Protein AF-A0A1F3SS53-F1 (afdb_monomer)

Solvent-accessible surface area (backbone atoms only — not comparable to full-atom values): 11684 Å² total; per-residue (Å²): 134,92,78,47,71,47,56,69,70,67,65,66,69,52,97,52,68,62,64,67,73,44,62,88,36,46,77,77,45,41,33,53,50,72,50,74,52,60,85,59,89,54,28,46,58,55,50,49,51,48,64,35,53,46,69,59,84,90,49,49,71,62,54,51,49,49,53,47,50,50,50,52,54,26,51,76,69,66,52,67,63,83,90,62,76,56,45,48,71,98,55,88,41,72,50,78,53,73,68,53,51,73,68,52,57,70,66,41,45,42,88,74,57,70,84,33,31,71,91,35,45,77,39,41,81,54,40,28,52,76,42,38,35,34,29,37,35,64,54,82,53,40,38,35,37,45,36,40,37,44,46,91,64,46,47,33,32,38,39,34,31,39,35,63,72,46,73,67,27,54,51,50,54,56,70,46,38,67,52,42,67,71,46,50,50,50,50,53,43,51,46,49,34,61,49,48,60,51,56,75,70,48,79,86,125

Foldseek 3Di:
DQDDFDDVVVVVVDPDPCCVLCVLWDFPTKGWFLFWFDQDLCRQLVVLQCLLAPDLPPCCVVVVVVVVVVVVVCVVVVQDDPFPQAAQAPDRHSASLVSDDPVQVVQFPLVSHDQGDDPNNQWDWNTDHSFKTKTWHDGSAWTKIWMWGHDPSTTIMIIIITRGNDPSNVVVCVVCVVVCVPPVVVVSSVSSNVVSVVVVVDPDD

Nearest PDB structures (foldseek):
  6zgp-assembly1_B  TM=3.900E-01  e=1.670E-01  Acinetobacter baumannii
  6zgp-assembly1_C  TM=3.893E-01  e=1.246E-01  Acinetobacter baumannii
  6zgp-assembly4_K  TM=3.596E-01  e=2.374E-01  Acinetobacter baumannii
  6zgp-assembly3_I  TM=4.373E-01  e=6.430E-01  Acinetobacter baumannii
  6zgp-assembly4_J  TM=3.956E-01  e=5.086E-01  Acinetobacter baumannii

Secondary structure (DSSP, 8-state):
----BPPHHHHHTS--THHHHTTTSEEEEEEE-S----SSTTHHHHHHHHHHH---TTSHHHHHHHHHHHHHHHHHTT-------PPSTTSS-SSGGGGS-HHHHHH--GGGSPPP-GGGTT-EEEEEETTEEEEEEE-SSEEEEEEEEEETTTEEEEEEEEEE-SHHHHHHHHHHHHHIIIIIHHHHHHHHHHHHHHHHHS---

Mean predicted aligned error: 7.15 Å

Radius of gyration: 16.83 Å; Cα contacts (8 Å, |Δi|>4): 286; chains: 1; bounding box: 43×32×46 Å

Structure (mmCI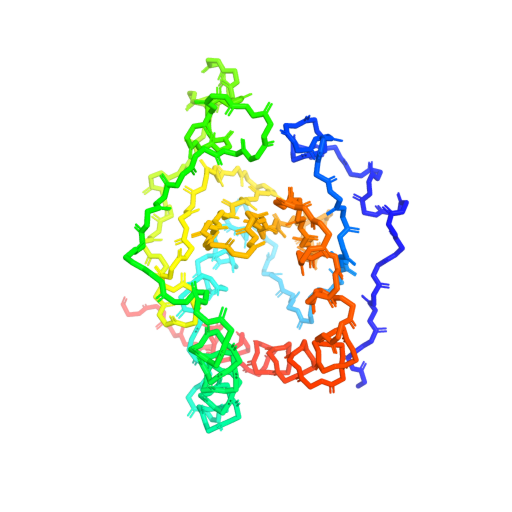F, N/CA/C/O backbone):
data_AF-A0A1F3SS53-F1
#
_entry.id   AF-A0A1F3SS53-F1
#
loop_
_atom_site.group_PDB
_atom_site.id
_atom_site.type_symbol
_atom_site.label_atom_id
_atom_site.label_alt_id
_atom_site.label_comp_id
_atom_site.label_asym_id
_atom_site.label_entity_id
_atom_site.label_seq_id
_atom_site.pdbx_PDB_ins_code
_atom_site.Cartn_x
_atom_site.Cartn_y
_atom_site.Cartn_z
_atom_site.occupancy
_atom_site.B_iso_or_equiv
_atom_site.auth_seq_id
_atom_site.auth_comp_id
_atom_site.auth_asym_id
_atom_site.auth_atom_id
_atom_site.pdbx_PDB_model_num
ATOM 1 N N . MET A 1 1 ? 4.363 -14.535 16.804 1.00 36.09 1 MET A N 1
ATOM 2 C CA . MET A 1 1 ? 4.459 -15.141 15.455 1.00 36.09 1 MET A CA 1
ATOM 3 C C . MET A 1 1 ? 3.634 -14.283 14.496 1.00 36.09 1 MET A C 1
ATOM 5 O O . MET A 1 1 ? 2.426 -14.443 14.441 1.00 36.09 1 MET A O 1
ATOM 9 N N . ILE A 1 2 ? 4.239 -13.295 13.828 1.00 46.62 2 ILE A N 1
ATOM 10 C CA . ILE A 1 2 ? 3.502 -12.352 12.964 1.00 46.62 2 ILE A CA 1
ATOM 11 C C . ILE A 1 2 ? 3.460 -12.950 11.558 1.00 46.62 2 ILE A C 1
ATOM 13 O O . ILE A 1 2 ? 4.428 -12.849 10.811 1.00 46.62 2 ILE A O 1
ATOM 17 N N . LYS A 1 3 ? 2.399 -13.699 11.245 1.00 52.66 3 LYS A N 1
ATOM 18 C CA . LYS A 1 3 ? 2.297 -14.467 9.994 1.00 52.66 3 LYS A CA 1
ATOM 19 C C . LYS A 1 3 ? 0.850 -14.612 9.537 1.00 52.66 3 LYS A C 1
ATOM 21 O O . LYS A 1 3 ? 0.293 -15.704 9.602 1.00 52.66 3 LYS A O 1
ATOM 26 N N . LYS A 1 4 ? 0.232 -13.556 9.015 1.00 65.19 4 LYS A N 1
ATOM 27 C CA . LYS A 1 4 ? -0.893 -13.800 8.109 1.00 65.19 4 LYS A CA 1
ATOM 28 C C . LYS A 1 4 ? -0.778 -12.934 6.871 1.00 65.19 4 LYS A C 1
ATOM 30 O O . LYS A 1 4 ? -1.323 -11.836 6.797 1.00 65.19 4 LYS A O 1
ATOM 35 N N . MET A 1 5 ? -0.021 -13.468 5.914 1.00 77.06 5 MET A N 1
ATOM 36 C CA . MET A 1 5 ? -0.218 -13.129 4.512 1.00 77.06 5 MET A CA 1
ATOM 37 C C . MET A 1 5 ? -1.693 -13.398 4.215 1.00 77.06 5 MET A C 1
ATOM 39 O O . MET A 1 5 ? -2.209 -14.470 4.549 1.00 77.06 5 MET A O 1
ATOM 43 N N . LEU A 1 6 ? -2.388 -12.382 3.723 1.00 80.06 6 LEU A N 1
ATOM 44 C CA . LEU A 1 6 ? -3.780 -12.531 3.342 1.00 80.06 6 LEU A CA 1
ATOM 45 C C . LEU A 1 6 ? -3.809 -13.300 2.020 1.00 80.06 6 LEU A C 1
ATOM 47 O O . LEU A 1 6 ? -2.885 -13.194 1.214 1.00 80.06 6 LEU A O 1
ATOM 51 N N . LEU A 1 7 ? -4.839 -14.109 1.809 1.00 84.25 7 LEU A N 1
ATOM 52 C CA . LEU A 1 7 ? -5.043 -14.685 0.492 1.00 84.25 7 LEU A CA 1
ATOM 53 C C . LEU A 1 7 ? -5.476 -13.556 -0.460 1.00 84.25 7 LEU A C 1
ATOM 55 O O . LEU A 1 7 ? -6.354 -12.771 -0.082 1.00 84.25 7 LEU A O 1
ATOM 59 N N . PRO A 1 8 ? -4.887 -13.427 -1.663 1.00 86.00 8 PRO A N 1
ATOM 60 C CA . PRO A 1 8 ? -5.247 -12.368 -2.604 1.00 86.00 8 PRO A CA 1
ATOM 61 C C . PRO A 1 8 ? -6.750 -12.292 -2.897 1.00 86.00 8 PRO A C 1
ATOM 63 O O . PRO A 1 8 ? -7.290 -11.203 -3.066 1.00 86.00 8 PRO A O 1
ATOM 66 N N . GLU A 1 9 ? -7.438 -13.430 -2.938 1.00 88.00 9 GLU A N 1
ATOM 67 C CA . GLU A 1 9 ? -8.888 -13.518 -3.100 1.00 88.00 9 GLU A CA 1
ATOM 68 C C . GLU A 1 9 ? -9.658 -12.895 -1.934 1.00 88.00 9 GLU A C 1
ATOM 70 O O . GLU A 1 9 ? -10.653 -12.221 -2.168 1.00 88.00 9 GLU A O 1
ATOM 75 N N . ASP A 1 10 ? -9.199 -13.055 -0.693 1.00 89.00 10 ASP A N 1
ATOM 76 C CA . ASP A 1 10 ? -9.844 -12.440 0.468 1.00 89.00 10 ASP A CA 1
ATOM 77 C C . ASP A 1 10 ? -9.609 -10.934 0.497 1.00 89.00 10 ASP A C 1
ATOM 79 O O . ASP A 1 10 ? -10.505 -10.179 0.854 1.00 89.00 10 ASP A O 1
ATOM 83 N N . TYR A 1 11 ? -8.420 -10.495 0.085 1.00 90.62 11 TYR A N 1
ATOM 84 C CA . TYR A 1 11 ? -8.102 -9.078 -0.046 1.00 90.62 11 TYR A CA 1
ATOM 85 C C . TYR A 1 11 ? -8.949 -8.394 -1.135 1.00 90.62 11 TYR A C 1
ATOM 87 O O . TYR A 1 11 ? -9.386 -7.269 -0.940 1.00 90.62 11 TYR A O 1
ATOM 95 N N . ARG A 1 12 ? -9.229 -9.080 -2.253 1.00 91.12 12 ARG A N 1
ATOM 96 C CA . ARG A 1 12 ? -10.026 -8.549 -3.378 1.00 91.12 12 ARG A CA 1
ATOM 97 C C . ARG A 1 12 ? -11.547 -8.599 -3.183 1.00 91.12 12 ARG A C 1
ATOM 99 O O . ARG A 1 12 ? -12.262 -8.031 -4.002 1.00 91.12 12 ARG A O 1
ATOM 106 N N . LYS A 1 13 ? -12.054 -9.296 -2.159 1.00 90.62 13 LYS A N 1
ATOM 107 C CA . LYS A 1 13 ? -13.496 -9.318 -1.826 1.00 90.62 13 LYS A CA 1
ATOM 108 C C . LYS A 1 13 ? -13.975 -8.005 -1.210 1.00 90.62 13 LYS A C 1
ATOM 110 O O . LYS A 1 13 ? -15.173 -7.737 -1.198 1.00 90.62 13 LYS A O 1
ATOM 115 N N . GLU A 1 14 ? -13.054 -7.217 -0.671 1.00 91.50 14 GLU A N 1
ATOM 116 C CA . GLU A 1 14 ? -13.358 -5.931 -0.064 1.00 91.50 14 GLU A CA 1
ATOM 117 C C . GLU A 1 14 ? -13.763 -4.918 -1.141 1.00 91.50 14 GLU A C 1
ATOM 119 O O . GLU A 1 14 ? -13.196 -4.876 -2.233 1.00 91.50 14 GLU A O 1
ATOM 124 N N . ASN A 1 15 ? -14.755 -4.076 -0.848 1.00 92.69 15 ASN A N 1
ATOM 125 C CA . ASN A 1 15 ? -15.256 -3.089 -1.807 1.00 92.69 15 ASN A CA 1
ATOM 126 C C . ASN A 1 15 ? -14.393 -1.814 -1.803 1.00 92.69 15 ASN A C 1
ATOM 128 O O . ASN A 1 15 ? -14.862 -0.724 -1.466 1.00 92.69 15 ASN A O 1
ATOM 132 N N . TRP A 1 16 ? -13.109 -1.974 -2.118 1.00 96.06 16 TRP A N 1
ATOM 133 C CA . TRP A 1 16 ? -12.135 -0.888 -2.181 1.00 96.06 16 TRP A CA 1
ATOM 134 C C . TRP A 1 16 ? -11.929 -0.374 -3.604 1.00 96.06 16 TRP A C 1
ATOM 136 O O . TRP A 1 16 ? -11.851 -1.132 -4.575 1.00 96.06 16 TRP A O 1
ATOM 146 N N . LYS A 1 17 ? -11.756 0.942 -3.727 1.00 96.44 17 LYS A N 1
ATOM 147 C CA . LYS A 1 17 ? -11.538 1.646 -4.996 1.00 96.44 17 LYS A CA 1
ATOM 148 C C . LYS A 1 17 ? -10.236 1.235 -5.668 1.00 96.44 17 LYS A C 1
ATOM 150 O O . LYS A 1 17 ? -10.179 1.230 -6.900 1.00 96.44 17 LYS A O 1
ATOM 155 N N . ILE A 1 18 ? -9.218 0.849 -4.890 1.00 97.56 18 ILE A N 1
ATOM 156 C CA . ILE A 1 18 ? -7.916 0.433 -5.425 1.00 97.56 18 ILE A CA 1
ATOM 157 C C . ILE A 1 18 ? -8.044 -0.687 -6.459 1.00 97.56 18 ILE A C 1
ATOM 159 O O . ILE A 1 18 ? -7.352 -0.662 -7.472 1.00 97.56 18 ILE A O 1
ATOM 163 N N . HIS A 1 19 ? -8.972 -1.629 -6.258 1.00 96.06 19 HIS A N 1
ATOM 164 C CA . HIS A 1 19 ? -9.150 -2.767 -7.160 1.00 96.06 19 HIS A CA 1
ATOM 165 C C . HIS A 1 19 ? -9.602 -2.333 -8.555 1.00 96.06 19 HIS A C 1
ATOM 167 O O . HIS A 1 19 ? -9.224 -2.951 -9.547 1.00 96.06 19 HIS A O 1
ATOM 173 N N . ARG A 1 20 ? -10.372 -1.241 -8.638 1.00 96.00 20 ARG A N 1
ATOM 174 C CA . ARG A 1 20 ? -10.792 -0.645 -9.906 1.00 96.00 20 ARG A CA 1
ATOM 175 C C . ARG A 1 20 ? -9.663 0.174 -10.520 1.00 96.00 20 ARG A C 1
ATOM 177 O O . ARG A 1 20 ? -9.303 -0.047 -11.677 1.00 96.00 20 ARG A O 1
ATOM 184 N N . ILE A 1 21 ? -9.110 1.122 -9.762 1.00 97.00 21 ILE A N 1
ATOM 185 C CA . ILE A 1 21 ? -8.180 2.108 -10.327 1.00 97.00 21 ILE A CA 1
ATOM 186 C C . ILE A 1 21 ? -6.779 1.550 -10.579 1.00 97.00 21 ILE A C 1
ATOM 188 O O . ILE A 1 21 ? -6.064 2.127 -11.383 1.00 97.00 21 ILE A O 1
ATOM 192 N N . ALA A 1 22 ? -6.386 0.445 -9.942 1.00 97.38 22 ALA A N 1
ATOM 193 C CA . ALA A 1 22 ? -5.113 -0.244 -10.169 1.00 97.38 22 ALA A CA 1
ATOM 194 C C . ALA A 1 22 ? -5.310 -1.645 -10.777 1.00 97.38 22 ALA A C 1
ATOM 196 O O . ALA A 1 22 ? -4.505 -2.544 -10.551 1.00 97.38 22 ALA A O 1
ATOM 197 N N . SER A 1 23 ? -6.385 -1.844 -11.544 1.00 95.94 23 SER A N 1
ATOM 198 C CA . SER A 1 23 ? -6.723 -3.130 -12.182 1.00 95.94 23 SER A CA 1
ATOM 199 C C . SER A 1 23 ? -5.645 -3.665 -13.135 1.00 95.94 23 SER A C 1
ATOM 201 O O . SER A 1 23 ? -5.557 -4.867 -13.369 1.00 95.94 23 SER A O 1
ATOM 203 N N . ASP A 1 24 ? -4.798 -2.785 -13.659 1.00 95.31 24 ASP A N 1
ATOM 204 C CA . ASP A 1 24 ? -3.668 -3.085 -14.535 1.00 95.31 24 ASP A CA 1
ATOM 205 C C . ASP A 1 24 ? -2.328 -3.226 -13.783 1.00 95.31 24 ASP A C 1
ATOM 207 O O . ASP A 1 24 ? -1.278 -3.355 -14.427 1.00 95.31 24 ASP A O 1
ATOM 211 N N . PHE A 1 25 ? -2.346 -3.173 -12.447 1.00 95.75 25 PHE A N 1
ATOM 212 C CA . PHE A 1 25 ? -1.205 -3.450 -11.580 1.00 95.75 25 PHE A CA 1
ATOM 213 C C . PHE A 1 25 ? -1.257 -4.890 -11.063 1.00 95.75 25 PHE A C 1
ATOM 215 O O . PHE A 1 25 ? -2.318 -5.444 -10.775 1.00 95.75 25 PHE A O 1
ATOM 222 N N . GLU A 1 26 ? -0.085 -5.482 -10.854 1.00 94.75 26 GLU A N 1
ATOM 223 C CA . GLU A 1 26 ? 0.035 -6.778 -10.197 1.00 94.75 26 GLU A CA 1
ATOM 224 C C . GLU A 1 26 ? 0.013 -6.594 -8.676 1.00 94.75 26 GLU A C 1
ATOM 226 O O . GLU A 1 26 ? 0.805 -5.827 -8.127 1.00 94.75 26 GLU A O 1
ATOM 231 N N . LEU A 1 27 ? -0.877 -7.306 -7.978 1.00 94.69 27 LEU A N 1
ATOM 232 C CA . LEU A 1 27 ? -0.843 -7.399 -6.517 1.00 94.69 27 LEU A CA 1
ATOM 233 C C . LEU A 1 27 ? 0.275 -8.367 -6.118 1.00 94.69 27 LEU A C 1
ATOM 235 O O . LEU A 1 27 ? 0.093 -9.582 -6.179 1.00 94.69 27 LEU A O 1
ATOM 239 N N . HIS A 1 28 ? 1.420 -7.825 -5.711 1.00 90.81 28 HIS A N 1
ATOM 240 C CA . HIS A 1 28 ? 2.589 -8.619 -5.339 1.00 90.81 28 HIS A CA 1
ATOM 241 C C . HIS A 1 28 ? 2.480 -9.203 -3.935 1.00 90.81 28 HIS A C 1
ATOM 243 O O . HIS A 1 28 ? 2.911 -10.331 -3.708 1.00 90.81 28 HIS A O 1
ATOM 249 N N . ASP A 1 29 ? 1.937 -8.428 -2.998 1.00 91.19 29 ASP A N 1
ATOM 250 C CA . ASP A 1 29 ? 1.892 -8.792 -1.588 1.00 91.19 29 ASP A CA 1
ATOM 251 C C . ASP A 1 29 ? 0.612 -8.286 -0.938 1.00 91.19 29 ASP A C 1
ATOM 253 O O . ASP A 1 29 ? 0.188 -7.158 -1.185 1.00 91.19 29 ASP A O 1
ATOM 257 N N . CYS A 1 30 ? 0.025 -9.094 -0.056 1.00 93.50 30 CYS A N 1
ATOM 258 C CA . CYS A 1 30 ? -1.035 -8.633 0.828 1.00 93.50 30 CYS A CA 1
ATOM 259 C C . CYS A 1 30 ? -0.915 -9.246 2.227 1.00 93.50 30 CYS A C 1
ATOM 261 O O . CYS A 1 30 ? -0.629 -10.432 2.401 1.00 93.50 30 CYS A O 1
ATOM 263 N N . TRP A 1 31 ? -1.108 -8.413 3.247 1.00 93.00 31 TRP A N 1
ATOM 264 C CA . TRP A 1 31 ? -0.845 -8.754 4.643 1.00 93.00 31 TRP A CA 1
ATOM 265 C C . TRP A 1 31 ? -1.944 -8.223 5.546 1.00 93.00 31 TRP A C 1
ATOM 267 O O . TRP A 1 31 ? -2.503 -7.160 5.295 1.00 93.00 31 TRP A O 1
ATOM 277 N N . ILE A 1 32 ? -2.212 -8.936 6.635 1.00 92.69 32 ILE A N 1
ATOM 278 C CA . ILE A 1 32 ? -2.895 -8.356 7.791 1.00 92.69 32 ILE A CA 1
ATOM 279 C C . ILE A 1 32 ? -1.816 -7.755 8.686 1.00 92.69 32 ILE A C 1
ATOM 281 O O . ILE A 1 32 ? -0.896 -8.463 9.106 1.00 92.69 32 ILE A O 1
ATOM 285 N N . LEU A 1 33 ? -1.920 -6.460 8.971 1.00 91.31 33 LEU A N 1
ATOM 286 C CA . LEU A 1 33 ? -0.975 -5.782 9.847 1.00 91.31 33 LEU A CA 1
ATOM 287 C C . LEU A 1 33 ? -1.275 -6.133 11.313 1.00 91.31 33 LEU A C 1
ATOM 289 O O . LEU A 1 33 ? -2.444 -6.211 11.697 1.00 91.31 33 LEU A O 1
ATOM 293 N N . PRO A 1 34 ? -0.251 -6.331 12.162 1.00 89.00 34 PRO A N 1
ATOM 294 C CA . PRO A 1 34 ? -0.415 -6.649 13.584 1.00 89.00 34 PRO A CA 1
ATOM 295 C C . PRO A 1 34 ? -0.766 -5.404 14.420 1.00 89.00 34 PRO A C 1
ATOM 297 O O . PRO A 1 34 ? -0.287 -5.241 15.538 1.00 89.00 34 PRO A O 1
ATOM 300 N N . ILE A 1 35 ? -1.581 -4.512 13.864 1.00 88.44 35 ILE A N 1
ATOM 301 C CA . ILE A 1 35 ? -2.053 -3.287 14.500 1.00 88.44 35 ILE A CA 1
ATOM 302 C C . ILE A 1 35 ? -3.553 -3.444 14.708 1.00 88.44 35 ILE A C 1
ATOM 304 O O . ILE A 1 35 ? -4.269 -3.869 13.801 1.00 88.44 35 ILE A O 1
ATOM 308 N N . LYS A 1 36 ? -4.025 -3.090 15.901 1.00 88.38 36 LYS A N 1
ATOM 309 C CA . LYS A 1 36 ? -5.452 -3.024 16.218 1.00 88.38 36 LYS A CA 1
ATOM 310 C C . LYS A 1 36 ? -5.824 -1.557 16.414 1.00 88.38 36 LYS A C 1
ATOM 312 O O . LYS A 1 36 ? -5.547 -1.023 17.492 1.00 88.38 36 LYS A O 1
ATOM 317 N N . PRO A 1 37 ? -6.388 -0.894 15.390 1.00 87.94 37 PRO A N 1
ATOM 318 C CA . PRO A 1 37 ? -6.918 0.451 15.550 1.00 87.94 37 PRO A CA 1
ATOM 319 C C . PRO A 1 37 ? -7.975 0.486 16.658 1.00 87.94 37 PRO A C 1
ATOM 321 O O . PRO A 1 37 ? -8.665 -0.512 16.894 1.00 87.94 37 PRO A O 1
ATOM 324 N N . ARG A 1 38 ? -8.133 1.637 17.320 1.00 86.81 38 ARG A N 1
ATOM 325 C CA . ARG A 1 38 ? -9.319 1.887 18.156 1.00 86.81 38 ARG A CA 1
ATOM 326 C C . ARG A 1 38 ? -10.568 1.783 17.285 1.00 86.81 38 ARG A C 1
ATOM 328 O O . ARG A 1 38 ? -10.467 1.958 16.079 1.00 86.81 38 ARG A O 1
ATOM 335 N N . VAL A 1 39 ? -11.738 1.515 17.855 1.00 88.94 39 VAL A N 1
ATOM 336 C CA . VAL A 1 39 ? -12.997 1.527 17.092 1.00 88.94 39 VAL A CA 1
ATOM 337 C C . VAL A 1 39 ? -13.606 2.923 17.186 1.00 88.94 39 VAL A C 1
ATOM 339 O O . VAL A 1 39 ? -14.098 3.316 18.240 1.00 88.94 39 VAL A O 1
ATOM 342 N N . SER A 1 40 ? -13.520 3.695 16.107 1.00 90.19 40 SER A N 1
ATOM 343 C CA . SER A 1 40 ? -14.067 5.045 15.989 1.00 90.19 40 SER A CA 1
ATOM 344 C C . SER A 1 40 ? -14.239 5.423 14.505 1.00 90.19 40 SER A C 1
ATOM 346 O O . SER A 1 40 ? -13.714 4.745 13.619 1.00 90.19 40 SER A O 1
ATOM 348 N N . PRO A 1 41 ? -14.947 6.519 14.192 1.00 88.25 41 PRO A N 1
ATOM 349 C CA . PRO A 1 41 ? -14.979 7.062 12.832 1.00 88.25 41 PRO A CA 1
ATOM 350 C C . PRO A 1 41 ? -13.604 7.518 12.312 1.00 88.25 41 PRO A C 1
ATOM 352 O O . PRO A 1 41 ? -13.403 7.610 11.103 1.00 88.25 41 PRO A O 1
ATOM 355 N N . GLU A 1 42 ? -12.653 7.781 13.215 1.00 91.06 42 GLU A N 1
ATOM 356 C CA . GLU A 1 42 ? -11.334 8.337 12.898 1.00 91.06 42 GLU A CA 1
ATOM 357 C C . GLU A 1 42 ? -10.215 7.288 12.830 1.00 91.06 42 GLU A C 1
ATOM 359 O O . GLU A 1 42 ? -9.090 7.599 12.435 1.00 91.06 42 GLU A O 1
ATOM 364 N N . SER A 1 43 ? -10.523 6.032 13.165 1.00 91.44 43 SER A N 1
ATOM 365 C CA . SER A 1 43 ? -9.560 4.935 13.306 1.00 91.44 43 SER A CA 1
ATOM 366 C C . SER A 1 43 ? -8.630 4.768 12.121 1.00 91.44 43 SER A C 1
ATOM 368 O O . SER A 1 43 ? -7.438 4.509 12.288 1.00 91.44 43 SER A O 1
ATOM 370 N N . PHE A 1 44 ? -9.179 4.872 10.909 1.00 94.56 44 PHE A N 1
ATOM 371 C CA . PHE A 1 44 ? -8.378 4.683 9.715 1.00 94.56 44 PHE A CA 1
ATOM 372 C C . PHE A 1 44 ? -7.419 5.851 9.481 1.00 94.56 44 PHE A C 1
ATOM 374 O O . PHE A 1 44 ? -6.272 5.623 9.111 1.00 94.56 44 PHE A O 1
ATOM 381 N N . TYR A 1 45 ? -7.849 7.086 9.741 1.00 9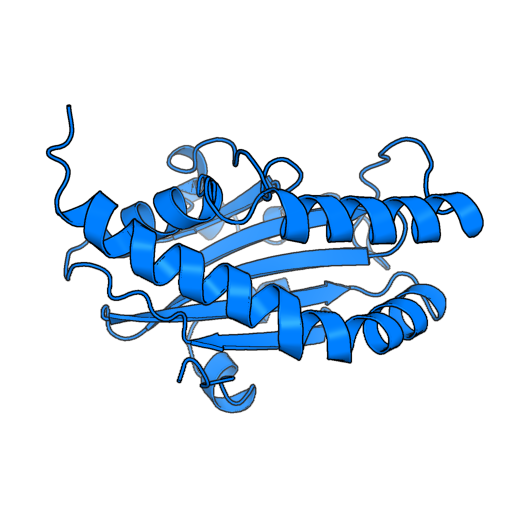4.00 45 TYR A N 1
ATOM 382 C CA . TYR A 1 45 ? -6.990 8.259 9.596 1.00 94.00 45 TYR A CA 1
ATOM 383 C C . TYR A 1 45 ? -5.844 8.235 10.610 1.00 94.00 45 TYR A C 1
ATOM 385 O O . TYR A 1 45 ? -4.700 8.450 10.221 1.00 94.00 45 TYR A O 1
ATOM 393 N N . GLU A 1 46 ? -6.135 7.890 11.870 1.00 92.06 46 GLU A N 1
ATOM 394 C CA . GLU A 1 46 ? -5.133 7.740 12.934 1.00 92.06 46 GLU A CA 1
ATOM 395 C C . GLU A 1 46 ? -4.072 6.701 12.546 1.00 92.06 46 GLU A C 1
ATOM 397 O O . GLU A 1 46 ? -2.871 6.975 12.576 1.00 92.06 46 GLU A O 1
ATOM 402 N N . VAL A 1 47 ? -4.501 5.511 12.108 1.00 92.94 47 VAL A N 1
ATOM 403 C CA . VAL A 1 47 ? -3.550 4.452 11.758 1.00 92.94 47 VAL A CA 1
ATOM 404 C C . VAL A 1 47 ? -2.821 4.722 10.441 1.00 92.94 47 VAL A C 1
ATOM 406 O O . VAL A 1 47 ? -1.650 4.369 10.308 1.00 92.94 47 VAL A O 1
ATOM 409 N N . PHE A 1 48 ? -3.465 5.378 9.474 1.00 93.88 48 PHE A N 1
ATOM 410 C CA . PHE A 1 48 ? -2.811 5.814 8.242 1.00 93.88 48 PHE A CA 1
ATOM 411 C C . PHE A 1 48 ? -1.715 6.840 8.545 1.00 93.88 48 PHE A C 1
ATOM 413 O O . PHE A 1 48 ? -0.594 6.709 8.050 1.00 93.88 48 PHE A O 1
ATOM 420 N N . GLU A 1 49 ? -2.000 7.831 9.392 1.00 91.81 49 GLU A N 1
ATOM 421 C CA . GLU A 1 49 ? -1.017 8.823 9.827 1.00 91.81 49 GLU A CA 1
ATOM 422 C C . GLU A 1 49 ? 0.141 8.167 10.585 1.00 91.81 49 GLU A C 1
ATOM 424 O O . GLU A 1 49 ? 1.302 8.441 10.268 1.00 91.81 49 GLU A O 1
ATOM 429 N N . PHE A 1 50 ? -0.161 7.256 11.517 1.00 90.62 50 PHE A N 1
ATOM 430 C CA . PHE A 1 50 ? 0.850 6.484 12.235 1.00 90.62 50 PHE A CA 1
ATOM 431 C C . PHE A 1 50 ? 1.767 5.735 11.266 1.00 90.62 50 PHE A C 1
ATOM 433 O O . PHE A 1 50 ? 2.978 5.909 11.328 1.00 90.62 50 PHE A O 1
ATOM 440 N N . ILE A 1 51 ? 1.216 4.953 10.330 1.00 88.81 51 ILE A N 1
ATOM 441 C CA . ILE A 1 51 ? 2.012 4.146 9.391 1.00 88.81 51 ILE A CA 1
ATOM 442 C C . ILE A 1 51 ? 2.862 5.024 8.467 1.00 88.81 51 ILE A C 1
ATOM 444 O O . ILE A 1 51 ? 4.025 4.708 8.214 1.00 88.81 51 ILE A O 1
ATOM 448 N N . THR A 1 52 ? 2.300 6.117 7.953 1.00 87.25 52 THR A N 1
ATOM 449 C CA . THR A 1 52 ? 2.984 6.992 6.985 1.00 87.25 52 THR A CA 1
ATOM 450 C C . THR A 1 52 ? 4.058 7.876 7.612 1.00 87.25 52 THR A C 1
ATOM 452 O O . THR A 1 52 ? 4.945 8.344 6.899 1.00 87.25 52 THR A O 1
ATOM 455 N N . ASN A 1 53 ? 4.017 8.071 8.931 1.00 83.62 53 ASN A N 1
ATOM 456 C CA . ASN A 1 53 ? 5.024 8.829 9.675 1.00 83.62 53 ASN A CA 1
ATOM 457 C C . ASN A 1 53 ? 5.865 7.964 10.616 1.00 83.62 53 ASN A C 1
ATOM 459 O O . ASN A 1 53 ? 6.709 8.476 11.351 1.00 83.62 53 ASN A O 1
ATOM 463 N N . PHE A 1 54 ? 5.668 6.648 10.577 1.00 77.75 54 PHE A N 1
ATOM 464 C CA . PHE A 1 54 ? 6.348 5.712 11.451 1.00 77.75 54 PHE A CA 1
ATOM 465 C C . PHE A 1 54 ? 7.869 5.738 11.234 1.00 77.75 54 PHE A C 1
ATOM 467 O O . PHE A 1 54 ? 8.358 5.455 10.136 1.00 77.75 54 PHE A O 1
ATOM 474 N N . TYR A 1 55 ? 8.620 6.012 12.308 1.00 64.12 55 TYR A N 1
ATOM 475 C CA . TYR A 1 55 ? 10.063 5.787 12.369 1.00 64.12 55 TYR A CA 1
ATOM 476 C C . TYR A 1 55 ? 10.392 4.702 13.392 1.00 64.12 55 TYR A C 1
ATOM 478 O O . TYR A 1 55 ? 10.232 4.928 14.595 1.00 64.12 55 TYR A O 1
ATOM 486 N N . PRO A 1 56 ? 10.889 3.532 12.971 1.00 59.69 56 PRO A N 1
ATOM 487 C CA . PRO A 1 56 ? 11.412 2.564 13.916 1.00 59.69 56 PRO A CA 1
ATOM 488 C C . PRO A 1 56 ? 12.783 3.039 14.416 1.00 59.69 56 PRO A C 1
ATOM 490 O O . PRO A 1 56 ? 13.808 2.753 13.804 1.00 59.69 56 PRO A O 1
ATOM 493 N N . ALA A 1 57 ? 12.820 3.747 15.548 1.00 54.75 57 ALA A N 1
ATOM 494 C CA . ALA A 1 57 ? 14.074 4.213 16.150 1.00 54.75 57 ALA A CA 1
ATOM 495 C C . ALA A 1 57 ? 15.043 3.063 16.519 1.00 54.75 57 ALA A C 1
ATOM 497 O O . ALA A 1 57 ? 16.249 3.283 16.578 1.00 54.75 57 ALA A O 1
ATOM 498 N N . GLN A 1 58 ? 14.535 1.841 16.741 1.00 49.97 58 GLN A N 1
ATOM 499 C CA . GLN A 1 58 ? 15.331 0.673 17.154 1.00 49.97 58 GLN A CA 1
ATOM 500 C C . GLN A 1 58 ? 15.870 -0.190 15.990 1.00 49.97 58 GLN A C 1
ATOM 502 O O . GLN A 1 58 ? 16.811 -0.945 16.207 1.00 49.97 58 GLN A O 1
ATOM 507 N N . ASP A 1 59 ? 15.346 -0.058 14.762 1.00 52.62 59 ASP A N 1
ATOM 508 C CA . ASP A 1 59 ? 15.710 -0.915 13.608 1.00 52.62 59 ASP A CA 1
ATOM 509 C C . ASP A 1 59 ? 16.426 -0.153 12.472 1.00 52.62 59 ASP A C 1
ATOM 511 O O . ASP A 1 59 ? 16.524 -0.650 11.342 1.00 52.62 59 ASP A O 1
ATOM 515 N N . SER A 1 60 ? 16.932 1.054 12.759 1.00 56.50 60 SER A N 1
ATOM 516 C CA . SER A 1 60 ? 17.579 1.935 11.775 1.00 56.50 60 SER A CA 1
ATOM 517 C C . SER A 1 60 ? 18.677 1.218 10.990 1.00 56.50 60 SER A C 1
ATOM 519 O O . SER A 1 60 ? 18.684 1.267 9.769 1.00 56.50 60 SER A O 1
ATOM 521 N N . SER A 1 61 ? 19.529 0.434 11.653 1.00 58.75 61 SER A N 1
ATOM 522 C CA . SER A 1 61 ? 20.669 -0.234 11.014 1.00 58.75 61 SER A CA 1
ATOM 523 C C . SER A 1 61 ? 20.271 -1.257 9.948 1.00 58.75 61 SER A C 1
ATOM 525 O O . SER A 1 61 ? 20.906 -1.321 8.895 1.00 58.75 61 SER A O 1
ATOM 527 N N . LEU A 1 62 ? 19.218 -2.044 10.191 1.00 57.75 62 LEU A N 1
ATOM 528 C CA . LEU A 1 62 ? 18.756 -3.049 9.241 1.00 57.75 62 LEU A CA 1
ATOM 529 C C . LEU A 1 62 ? 18.038 -2.375 8.078 1.00 57.75 62 LEU A C 1
ATOM 531 O O . LEU A 1 62 ? 18.324 -2.685 6.934 1.00 57.75 62 LEU A O 1
ATOM 535 N N . ILE A 1 63 ? 17.147 -1.424 8.343 1.00 56.50 63 ILE A N 1
ATOM 536 C CA . ILE A 1 63 ? 16.436 -0.693 7.289 1.00 56.50 63 ILE A CA 1
ATOM 537 C C . ILE A 1 63 ? 17.419 0.107 6.424 1.00 56.50 63 ILE A C 1
ATOM 539 O O . ILE A 1 63 ? 17.359 0.024 5.195 1.00 56.50 63 ILE A O 1
ATOM 543 N N . ASP A 1 64 ? 18.385 0.780 7.044 1.00 61.75 64 ASP A N 1
ATOM 544 C CA . ASP A 1 64 ? 19.458 1.498 6.361 1.00 61.75 64 ASP A CA 1
ATOM 545 C C . ASP A 1 64 ? 20.334 0.553 5.544 1.00 61.75 64 ASP A C 1
ATOM 547 O O . ASP A 1 64 ? 20.711 0.891 4.425 1.00 61.75 64 ASP A O 1
ATOM 551 N N . ALA A 1 65 ? 20.639 -0.648 6.048 1.00 58.38 65 ALA A N 1
ATOM 552 C CA . ALA A 1 65 ? 21.368 -1.661 5.286 1.00 58.38 65 ALA A CA 1
ATOM 553 C C . ALA A 1 65 ? 20.613 -2.077 4.015 1.00 58.38 65 ALA A C 1
ATOM 555 O O . ALA A 1 65 ? 21.235 -2.390 3.005 1.00 58.38 65 ALA A O 1
ATOM 556 N N . LEU A 1 66 ? 19.284 -2.028 4.019 1.00 58.44 66 LEU A N 1
ATOM 557 C CA . LEU A 1 66 ? 18.451 -2.424 2.883 1.00 58.44 66 LEU A CA 1
ATOM 558 C C . LEU A 1 66 ? 18.228 -1.331 1.879 1.00 58.44 66 LEU A C 1
ATOM 560 O O . LEU A 1 66 ? 18.245 -1.603 0.678 1.00 58.44 66 LEU A O 1
ATOM 564 N N . PHE A 1 67 ? 18.107 -0.099 2.354 1.00 59.38 67 PHE A N 1
ATOM 565 C CA . PHE A 1 67 ? 18.264 1.048 1.484 1.00 59.38 67 PHE A CA 1
ATOM 566 C C . PHE A 1 67 ? 19.657 1.046 0.859 1.00 59.38 67 PHE A C 1
ATOM 568 O O . PHE A 1 67 ? 19.750 1.161 -0.357 1.00 59.38 67 PHE A O 1
ATOM 575 N N . LYS A 1 68 ? 20.724 0.800 1.628 1.00 62.41 68 LYS A N 1
ATOM 576 C CA . LYS A 1 68 ? 22.093 0.687 1.103 1.00 62.41 68 LYS A CA 1
ATOM 577 C C . LYS A 1 68 ? 22.220 -0.426 0.071 1.00 62.41 68 LYS A C 1
ATOM 579 O O . LYS A 1 68 ? 22.668 -0.137 -1.024 1.00 62.41 68 LYS A O 1
ATOM 584 N N . ILE A 1 69 ? 21.763 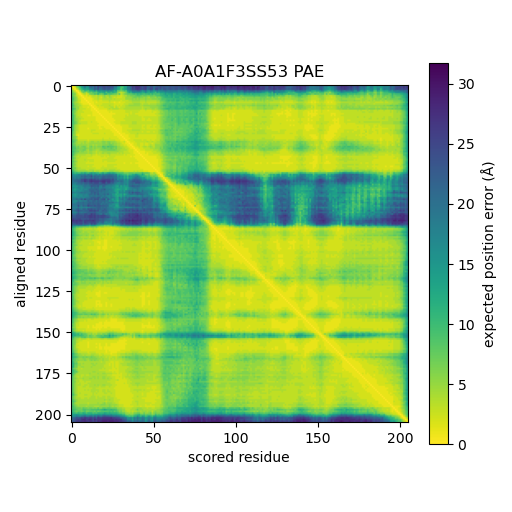-1.649 0.350 1.00 59.53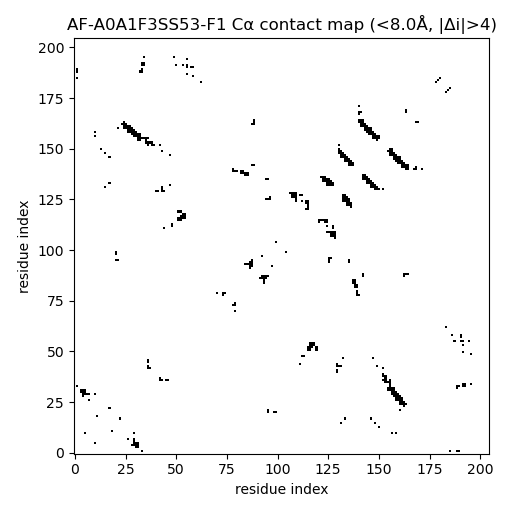 69 ILE A N 1
ATOM 585 C CA . ILE A 1 69 ? 21.786 -2.758 -0.621 1.00 59.53 69 ILE A CA 1
ATOM 586 C C . ILE A 1 69 ? 20.993 -2.393 -1.879 1.00 59.53 69 ILE A C 1
ATOM 588 O O . ILE A 1 69 ? 21.483 -2.598 -2.987 1.00 59.53 69 ILE A O 1
ATOM 592 N N . ARG A 1 70 ? 19.800 -1.800 -1.735 1.00 65.06 70 ARG A N 1
ATOM 593 C CA . ARG A 1 70 ? 19.012 -1.304 -2.870 1.00 65.06 70 ARG A CA 1
ATOM 594 C C . ARG A 1 70 ? 19.798 -0.281 -3.689 1.00 65.06 70 ARG A C 1
ATOM 596 O O . ARG A 1 70 ? 19.829 -0.418 -4.906 1.00 65.06 70 ARG A O 1
ATOM 603 N N . PHE A 1 71 ? 20.393 0.723 -3.051 1.00 58.25 71 PHE A N 1
ATOM 604 C CA . PHE A 1 71 ? 21.187 1.750 -3.724 1.00 58.25 71 PHE A CA 1
ATOM 605 C C . PHE A 1 71 ? 22.456 1.160 -4.346 1.00 58.25 71 PHE A C 1
ATOM 607 O O . PHE A 1 71 ? 22.799 1.509 -5.461 1.00 58.25 71 PHE A O 1
ATOM 614 N N . THR A 1 72 ? 23.128 0.199 -3.710 1.00 55.97 72 THR A N 1
ATOM 615 C CA . THR A 1 72 ? 24.300 -0.478 -4.284 1.00 55.97 72 THR A CA 1
ATOM 616 C C . THR A 1 72 ? 23.927 -1.281 -5.529 1.00 55.97 72 THR A C 1
ATOM 618 O O . THR A 1 72 ? 24.620 -1.199 -6.540 1.00 55.97 72 THR A O 1
ATOM 621 N N . VAL A 1 73 ? 22.812 -2.016 -5.493 1.00 57.06 73 VAL A N 1
ATOM 622 C CA . VAL A 1 73 ? 22.281 -2.735 -6.663 1.00 57.06 73 VAL A CA 1
ATOM 623 C C . VAL A 1 73 ? 21.825 -1.747 -7.745 1.00 57.06 73 VAL A C 1
ATOM 625 O O . VAL A 1 73 ? 22.109 -1.957 -8.923 1.00 57.06 73 VAL A O 1
ATOM 628 N N . GLY A 1 74 ? 21.170 -0.651 -7.355 1.00 54.78 74 GLY A N 1
ATOM 629 C CA . GLY A 1 74 ? 20.740 0.423 -8.251 1.00 54.78 74 GLY A CA 1
ATOM 630 C C . GLY A 1 74 ? 21.912 1.100 -8.962 1.00 54.78 74 GLY A C 1
ATOM 631 O O . GLY A 1 74 ? 21.896 1.229 -10.186 1.00 54.78 74 GLY A O 1
ATOM 632 N N . ALA A 1 75 ? 22.968 1.439 -8.230 1.00 58.19 75 ALA A N 1
ATOM 633 C CA . ALA A 1 75 ? 24.177 2.064 -8.747 1.00 58.19 75 ALA A CA 1
ATOM 634 C C . ALA A 1 75 ? 24.970 1.121 -9.661 1.00 58.19 75 ALA A C 1
ATOM 636 O O . ALA A 1 75 ? 25.342 1.515 -10.768 1.00 58.19 75 ALA A O 1
ATOM 637 N N . LEU A 1 76 ? 25.173 -0.141 -9.250 1.00 53.50 76 LEU A N 1
ATOM 638 C CA . LEU A 1 76 ? 25.903 -1.143 -10.041 1.00 53.50 76 LEU A CA 1
ATOM 639 C C . LEU A 1 76 ? 25.241 -1.385 -11.404 1.00 53.50 76 LEU A C 1
ATOM 641 O O . LEU A 1 76 ? 25.921 -1.569 -12.411 1.00 53.50 76 LEU A O 1
ATOM 645 N N . MET A 1 77 ? 23.912 -1.328 -11.445 1.00 53.88 77 MET A N 1
ATOM 646 C CA . MET A 1 77 ? 23.135 -1.556 -12.659 1.00 53.88 77 MET A CA 1
ATOM 647 C C . MET A 1 77 ? 22.791 -0.255 -13.417 1.00 53.88 77 MET A C 1
ATOM 649 O O . MET A 1 77 ? 22.057 -0.302 -14.406 1.00 53.88 77 MET A O 1
ATOM 653 N N . LYS A 1 78 ? 23.313 0.909 -12.982 1.00 58.28 78 LYS A N 1
ATOM 654 C CA . LYS A 1 78 ? 23.004 2.259 -13.518 1.00 58.28 78 LYS A CA 1
ATOM 655 C C . LYS A 1 78 ? 21.503 2.600 -13.515 1.00 58.28 78 LYS A C 1
ATOM 657 O O . LYS A 1 78 ? 20.989 3.329 -14.371 1.00 58.28 78 LYS A O 1
ATOM 662 N N . TRP A 1 79 ? 20.772 2.046 -12.557 1.00 58.72 79 TRP A N 1
ATOM 663 C CA . TRP A 1 79 ? 19.363 2.344 -12.319 1.00 58.72 79 TRP A CA 1
ATOM 664 C C . TRP A 1 79 ? 19.173 3.608 -11.493 1.00 58.72 79 TRP A C 1
ATOM 666 O O . TRP A 1 79 ? 18.073 4.146 -11.520 1.00 58.72 79 TRP A O 1
ATOM 676 N N . ASP A 1 80 ? 20.220 4.119 -10.848 1.00 52.22 80 ASP A N 1
ATOM 677 C CA . ASP A 1 80 ? 20.205 5.411 -10.168 1.00 52.22 80 ASP A CA 1
ATOM 678 C C . ASP A 1 80 ? 20.463 6.529 -11.192 1.00 52.22 80 ASP A C 1
ATOM 680 O O . ASP A 1 80 ? 21.587 6.798 -11.607 1.00 52.22 80 ASP A O 1
ATOM 684 N N . GLY A 1 81 ? 19.380 7.140 -11.665 1.00 51.47 81 GLY A N 1
ATOM 685 C CA . GLY A 1 81 ? 19.382 8.370 -12.460 1.00 51.47 81 GLY A CA 1
ATOM 686 C C . GLY A 1 81 ? 18.528 9.424 -11.753 1.00 51.47 81 GLY A C 1
ATOM 687 O O . GLY A 1 81 ? 17.843 9.064 -10.794 1.00 51.47 81 GLY A O 1
ATOM 688 N N . PRO A 1 82 ? 18.535 10.698 -12.196 1.00 48.09 82 PRO A N 1
ATOM 689 C CA . PRO A 1 82 ? 17.717 11.739 -11.576 1.00 48.09 82 PRO A CA 1
ATOM 690 C C . PRO A 1 82 ? 16.272 11.251 -11.434 1.00 48.09 82 PRO A C 1
ATOM 692 O O . PRO A 1 82 ? 15.753 10.635 -12.368 1.00 48.09 82 PRO A O 1
ATOM 695 N N . ASP A 1 83 ? 15.677 11.484 -10.256 1.00 54.81 83 ASP A N 1
ATOM 696 C CA . ASP A 1 83 ? 14.324 11.079 -9.845 1.00 54.81 83 ASP A CA 1
ATOM 697 C C . ASP A 1 83 ? 13.266 11.660 -10.811 1.00 54.81 83 ASP A C 1
ATOM 699 O O . ASP A 1 83 ? 12.530 12.593 -10.496 1.00 54.81 83 ASP A O 1
ATOM 703 N N . SER A 1 84 ? 13.176 11.138 -12.033 1.00 53.38 84 SER A N 1
ATOM 704 C CA . SER A 1 84 ? 12.129 11.497 -12.973 1.00 53.38 84 SER A CA 1
ATOM 705 C C . SER A 1 84 ? 10.906 10.678 -12.594 1.00 53.38 84 SER A C 1
ATOM 707 O O . SER A 1 84 ? 10.820 9.489 -12.919 1.00 53.38 84 SER A O 1
ATOM 709 N N . TRP A 1 85 ? 9.966 11.311 -11.893 1.00 63.88 85 TRP A N 1
ATOM 710 C CA . TRP A 1 85 ? 8.587 10.839 -11.791 1.00 63.88 85 TRP A CA 1
ATOM 711 C C . TRP A 1 85 ? 7.995 10.772 -13.203 1.00 63.88 85 TRP A C 1
ATOM 713 O O . TRP A 1 85 ? 7.399 11.724 -13.699 1.00 63.88 85 TRP A O 1
ATOM 723 N N . GLY A 1 86 ? 8.255 9.658 -13.884 1.00 73.19 86 GLY A N 1
ATOM 724 C CA . GLY A 1 86 ? 7.640 9.325 -15.160 1.00 73.19 86 GLY A CA 1
ATOM 725 C C . GLY A 1 86 ? 6.210 8.836 -14.959 1.00 73.19 86 GLY A C 1
ATOM 726 O O . GLY A 1 86 ? 5.805 8.516 -13.839 1.00 73.19 86 GLY A O 1
ATOM 727 N N . THR A 1 87 ? 5.475 8.738 -16.063 1.00 89.44 87 THR A N 1
ATOM 728 C CA . THR A 1 87 ? 4.099 8.238 -16.075 1.00 89.44 87 THR A CA 1
ATOM 729 C C . THR A 1 87 ? 4.002 6.794 -15.577 1.00 89.44 87 THR A C 1
ATOM 731 O O . THR A 1 87 ? 5.004 6.058 -15.510 1.00 89.44 87 THR A O 1
ATOM 734 N N . ILE A 1 88 ? 2.784 6.386 -15.218 1.00 92.69 88 ILE A N 1
ATOM 735 C CA . ILE A 1 88 ? 2.450 4.985 -14.967 1.00 92.69 88 ILE A CA 1
ATOM 736 C C . ILE A 1 88 ? 2.794 4.196 -16.246 1.00 92.69 88 ILE A C 1
ATOM 738 O O . ILE A 1 88 ? 2.336 4.573 -17.331 1.00 92.69 88 ILE A O 1
ATOM 742 N N . PRO A 1 89 ? 3.615 3.131 -16.160 1.00 91.44 89 PRO A N 1
ATOM 743 C CA . PRO A 1 89 ? 4.065 2.383 -17.332 1.00 91.44 89 PRO A CA 1
ATOM 744 C C . PRO A 1 89 ? 2.915 1.945 -18.247 1.00 91.44 89 PRO A C 1
ATOM 746 O O . PRO A 1 89 ? 1.938 1.361 -17.785 1.00 91.44 89 PRO A O 1
ATOM 749 N N . GLY A 1 90 ? 3.052 2.209 -19.549 1.00 90.81 90 GLY A N 1
ATOM 750 C CA . GLY A 1 90 ? 2.018 1.908 -20.546 1.00 90.81 90 GLY A CA 1
ATOM 751 C C . GLY A 1 90 ? 0.893 2.945 -20.639 1.00 90.81 90 GLY A C 1
ATOM 752 O O . GLY A 1 90 ? -0.082 2.698 -21.339 1.00 90.81 90 GLY A O 1
ATOM 753 N N . THR A 1 91 ? 1.013 4.091 -19.961 1.00 92.75 91 THR A N 1
ATOM 754 C CA . THR A 1 91 ? -0.004 5.156 -19.954 1.00 92.75 91 THR A CA 1
ATOM 755 C C . THR A 1 91 ? 0.630 6.554 -20.015 1.00 92.75 91 THR A C 1
ATOM 757 O O . THR A 1 91 ? 1.846 6.717 -19.853 1.00 92.75 91 THR A O 1
ATOM 760 N N . SER A 1 92 ? -0.206 7.579 -20.203 1.00 92.50 92 SER A N 1
ATOM 761 C CA . SER A 1 92 ? 0.162 8.998 -20.087 1.00 92.50 92 SER A CA 1
ATOM 762 C C . SER A 1 92 ? -0.067 9.591 -18.688 1.00 92.50 92 SER A C 1
ATOM 764 O O . SER A 1 92 ? 0.192 10.775 -18.479 1.00 92.50 92 SER A O 1
ATOM 766 N N . GLU A 1 93 ? -0.570 8.803 -17.738 1.00 94.19 93 GLU A N 1
ATOM 767 C CA . GLU A 1 93 ? -0.994 9.259 -16.409 1.00 94.19 93 GLU A CA 1
ATOM 768 C C . GLU A 1 93 ? 0.223 9.495 -15.514 1.00 94.19 93 GLU A C 1
ATOM 770 O O . GLU A 1 93 ? 1.122 8.655 -15.445 1.00 94.19 93 GLU A O 1
ATOM 775 N N . LYS A 1 94 ? 0.283 10.638 -14.825 1.00 91.94 94 LYS A N 1
ATOM 776 C CA . LYS A 1 94 ? 1.437 10.988 -13.974 1.00 91.94 94 LYS A CA 1
ATOM 777 C C . LYS A 1 94 ? 1.274 10.462 -12.554 1.00 91.94 94 LYS A C 1
ATOM 779 O O . LYS A 1 94 ? 2.273 10.187 -11.887 1.00 91.94 94 LYS A O 1
ATOM 784 N N . SER A 1 95 ? 0.031 10.323 -12.114 1.00 93.88 95 SER A N 1
ATOM 785 C CA . SER A 1 95 ? -0.342 9.818 -10.800 1.00 93.88 95 SER A CA 1
ATOM 786 C C . SER A 1 95 ? -1.541 8.895 -10.929 1.00 93.88 95 SER A C 1
ATOM 788 O O . SER A 1 95 ? -2.391 9.085 -11.798 1.00 93.88 95 SER A O 1
ATOM 790 N N . LEU A 1 96 ? -1.668 7.934 -10.019 1.00 96.00 96 LEU A N 1
ATOM 791 C CA . LEU A 1 96 ? -2.882 7.135 -9.912 1.00 96.00 96 LEU A CA 1
ATOM 792 C C . LEU A 1 96 ? -4.103 8.008 -9.559 1.00 96.00 96 LEU A C 1
ATOM 794 O O . LEU A 1 96 ? -5.237 7.635 -9.853 1.00 96.00 96 LEU A O 1
ATOM 798 N N . ALA A 1 97 ? -3.882 9.201 -8.991 1.00 96.00 97 ALA A N 1
ATOM 799 C CA . ALA A 1 97 ? -4.933 10.177 -8.706 1.00 96.00 97 ALA A CA 1
ATOM 800 C C . ALA A 1 97 ? -5.661 10.657 -9.977 1.00 96.00 97 ALA A C 1
ATOM 802 O O . ALA A 1 97 ? -6.819 11.083 -9.901 1.00 96.00 97 ALA A O 1
ATOM 803 N N . ASP A 1 98 ? -5.022 10.540 -11.148 1.00 95.62 98 ASP A N 1
ATOM 804 C CA . ASP A 1 98 ? -5.616 10.879 -12.445 1.00 95.62 98 ASP A CA 1
ATOM 805 C C . ASP A 1 98 ? -6.817 9.967 -12.776 1.00 95.62 98 ASP A C 1
ATOM 807 O O . ASP A 1 98 ? -7.717 10.386 -13.503 1.00 95.62 98 ASP A O 1
ATOM 811 N N . ARG A 1 99 ? -6.893 8.773 -12.163 1.00 97.00 99 ARG A N 1
ATOM 812 C CA . ARG A 1 99 ? -7.953 7.762 -12.357 1.00 97.00 99 ARG A CA 1
ATOM 813 C C . ARG A 1 99 ? -9.176 7.922 -11.452 1.00 97.00 99 ARG A C 1
ATOM 815 O O . ARG A 1 99 ? -10.126 7.140 -11.558 1.00 97.00 99 ARG A O 1
ATOM 822 N N . LEU A 1 100 ? -9.156 8.888 -10.534 1.00 97.06 100 LEU A N 1
ATOM 823 C CA . LEU A 1 100 ? -10.296 9.175 -9.662 1.00 97.06 100 LEU A CA 1
ATOM 824 C C . LEU A 1 100 ? -11.390 9.919 -10.436 1.00 97.06 100 LEU A C 1
ATOM 826 O O . LEU A 1 100 ? -11.112 10.878 -11.161 1.00 97.06 100 LEU A O 1
ATOM 830 N N . THR A 1 101 ? -12.640 9.505 -10.233 1.00 97.19 101 THR A N 1
ATOM 831 C CA . THR A 1 101 ? -13.820 10.226 -10.737 1.00 97.19 101 THR A CA 1
ATOM 832 C C . THR A 1 101 ? -13.956 11.600 -10.062 1.00 97.19 101 THR A C 1
ATOM 834 O O . THR A 1 101 ? -13.390 11.810 -8.983 1.00 97.19 101 THR A O 1
ATOM 837 N N . PRO A 1 102 ? -14.685 12.562 -10.656 1.00 97.19 102 PRO A N 1
ATOM 838 C CA . PRO A 1 102 ? -14.943 13.857 -10.020 1.00 97.19 102 PRO A CA 1
ATOM 839 C C . PRO A 1 102 ? -15.564 13.733 -8.621 1.00 97.19 102 PRO A C 1
ATOM 841 O O . PRO A 1 102 ? -15.135 14.415 -7.690 1.00 97.19 102 PRO A O 1
ATOM 844 N N . GLU A 1 103 ? -16.512 12.813 -8.449 1.00 96.62 103 GLU A N 1
ATOM 845 C CA . GLU A 1 103 ? -17.184 12.543 -7.177 1.00 96.62 103 GLU A CA 1
ATOM 846 C C . GLU A 1 103 ? -16.196 12.008 -6.135 1.00 96.62 103 GLU A C 1
ATOM 848 O O . GLU A 1 103 ? -16.196 12.445 -4.983 1.00 96.62 103 GLU A O 1
ATOM 853 N N . GLU A 1 104 ? -15.299 11.105 -6.540 1.00 96.62 104 GLU A N 1
ATOM 854 C CA . GLU A 1 104 ? -14.247 10.581 -5.668 1.00 96.62 104 GLU A CA 1
ATOM 855 C C . GLU A 1 104 ? -13.222 11.645 -5.302 1.00 96.62 104 GLU A C 1
ATOM 857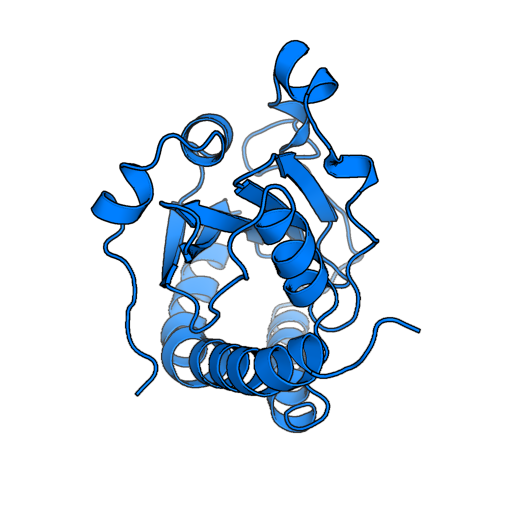 O O . GLU A 1 104 ? -12.801 11.682 -4.151 1.00 96.62 104 GLU A O 1
ATOM 862 N N . LYS A 1 105 ? -12.841 12.525 -6.236 1.00 96.38 105 LYS A N 1
ATOM 863 C CA . LYS A 1 105 ? -11.951 13.659 -5.949 1.00 96.38 105 LYS A CA 1
ATOM 864 C C . LYS A 1 105 ? -12.572 14.608 -4.926 1.00 96.38 105 LYS A C 1
ATOM 866 O O . LYS A 1 105 ? -11.860 15.065 -4.041 1.00 96.38 105 LYS A O 1
ATOM 871 N N . ASN A 1 106 ? -13.881 14.850 -5.008 1.00 96.44 106 ASN A N 1
ATOM 872 C CA . ASN A 1 106 ? -14.607 15.673 -4.041 1.00 96.44 106 ASN A CA 1
ATOM 873 C C . ASN A 1 106 ? -14.739 14.995 -2.663 1.00 96.44 106 ASN A C 1
ATOM 875 O O . ASN A 1 106 ? -14.641 15.656 -1.634 1.00 96.44 106 ASN A O 1
ATOM 879 N N . ALA A 1 107 ? -14.938 13.674 -2.627 1.00 96.00 107 ALA A N 1
ATOM 880 C CA . ALA A 1 107 ? -15.017 12.907 -1.381 1.00 96.00 107 ALA A CA 1
ATOM 881 C C . ALA A 1 107 ? -13.642 12.607 -0.749 1.00 96.00 107 ALA A C 1
ATOM 883 O O . ALA A 1 107 ? -13.575 12.210 0.417 1.00 96.00 107 ALA A O 1
ATOM 884 N N . ASN A 1 108 ? -12.557 12.757 -1.514 1.00 96.56 108 ASN A N 1
ATOM 885 C CA . ASN A 1 108 ? -11.193 12.460 -1.094 1.00 96.56 108 ASN A CA 1
ATOM 886 C C . ASN A 1 108 ? -10.776 13.364 0.074 1.00 96.56 108 ASN A C 1
ATOM 888 O O . ASN A 1 108 ? -10.856 14.586 -0.010 1.00 96.56 108 ASN A O 1
ATOM 892 N N . GLN A 1 109 ? -10.286 12.759 1.152 1.00 96.19 109 GLN A N 1
ATOM 893 C CA . GLN A 1 109 ? -9.798 13.446 2.349 1.00 96.19 109 GLN A CA 1
ATOM 894 C C . GLN A 1 109 ? -8.266 13.562 2.353 1.00 96.19 109 GLN A C 1
ATOM 896 O O . GLN A 1 109 ? -7.633 13.574 3.409 1.00 96.19 109 GLN A O 1
ATOM 901 N N . ILE A 1 110 ? -7.643 13.619 1.172 1.00 94.56 110 ILE A N 1
ATOM 902 C CA . ILE A 1 110 ? -6.184 13.634 1.001 1.00 94.56 110 ILE A CA 1
ATOM 903 C C . ILE A 1 110 ? -5.491 14.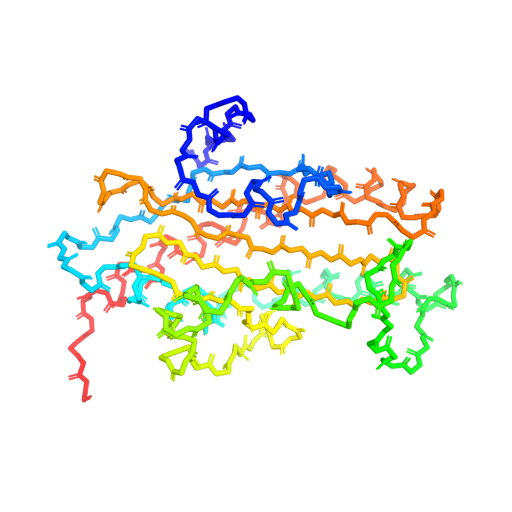793 1.723 1.00 94.56 110 ILE A C 1
ATOM 905 O O . ILE A 1 110 ? -4.363 14.646 2.172 1.00 94.56 110 ILE A O 1
ATOM 909 N N . GLN A 1 111 ? -6.180 15.916 1.914 1.00 92.50 111 GLN A N 1
ATOM 910 C CA . GLN A 1 111 ? -5.729 17.065 2.699 1.00 92.50 111 GLN A CA 1
ATOM 911 C C . GLN A 1 111 ? -5.463 16.732 4.174 1.00 92.50 111 GLN A C 1
ATOM 913 O O . GLN A 1 111 ? -4.721 17.450 4.837 1.00 92.50 111 GLN A O 1
ATOM 918 N N . ARG A 1 112 ? -6.050 15.645 4.694 1.00 91.12 112 ARG A N 1
ATOM 919 C CA . ARG A 1 112 ? -5.764 15.131 6.039 1.00 91.12 112 ARG A CA 1
ATOM 920 C C . ARG A 1 112 ? -4.452 14.346 6.089 1.00 91.12 112 ARG A C 1
ATOM 922 O O . ARG A 1 112 ? -3.888 14.184 7.166 1.00 91.12 112 ARG A O 1
ATOM 929 N N . ALA A 1 113 ? -3.966 13.847 4.950 1.00 88.94 113 ALA A N 1
ATOM 930 C CA . ALA A 1 113 ? -2.696 13.143 4.890 1.00 88.94 113 ALA A CA 1
ATOM 931 C C . ALA A 1 113 ? -1.548 14.141 5.067 1.00 88.94 113 ALA A C 1
ATOM 933 O O . ALA A 1 113 ? -1.315 15.013 4.227 1.00 88.94 113 ALA A O 1
ATOM 934 N N . LYS A 1 114 ? -0.786 13.985 6.149 1.00 87.38 114 LYS A N 1
ATOM 935 C CA . LYS A 1 114 ? 0.501 14.669 6.285 1.00 87.38 114 LYS A CA 1
ATOM 936 C C . LYS A 1 114 ? 1.485 14.111 5.260 1.00 87.38 114 LYS A C 1
ATOM 938 O O . LYS A 1 114 ? 1.372 12.960 4.833 1.00 87.38 114 LYS A O 1
ATOM 943 N N . ARG A 1 115 ? 2.470 14.928 4.872 1.00 84.44 115 ARG A N 1
ATOM 944 C CA . ARG A 1 115 ? 3.577 14.462 4.032 1.00 84.44 115 ARG A CA 1
ATOM 945 C C . ARG A 1 115 ? 4.250 13.282 4.745 1.00 84.44 115 ARG A C 1
ATOM 947 O O . ARG A 1 115 ? 4.715 13.491 5.864 1.00 84.44 115 ARG A O 1
ATOM 954 N N . PRO A 1 116 ? 4.320 12.092 4.120 1.00 82.44 116 PRO A N 1
ATOM 955 C CA . PRO A 1 116 ? 4.998 10.960 4.722 1.00 82.44 116 PRO A CA 1
ATOM 956 C C . PRO A 1 116 ? 6.444 11.310 5.052 1.00 82.44 116 PRO A C 1
ATOM 958 O O . PRO A 1 116 ? 7.103 12.061 4.327 1.00 82.44 116 PRO A O 1
ATOM 961 N N . THR A 1 117 ? 6.935 10.755 6.145 1.00 77.81 117 THR A N 1
ATOM 962 C CA . THR A 1 117 ? 8.294 10.992 6.630 1.00 77.81 117 THR A CA 1
ATOM 963 C C . THR A 1 117 ? 9.073 9.684 6.643 1.00 77.81 117 THR A C 1
ATOM 965 O O . THR A 1 117 ? 8.524 8.607 6.390 1.00 77.81 117 THR A O 1
ATOM 968 N N . ASN A 1 118 ? 10.370 9.760 6.947 1.00 74.44 118 ASN A N 1
ATOM 969 C CA . ASN A 1 118 ? 11.170 8.579 7.253 1.00 74.44 118 ASN A CA 1
ATOM 970 C C . ASN A 1 118 ? 11.244 7.577 6.082 1.00 74.44 118 ASN A C 1
ATOM 972 O O . ASN A 1 118 ? 11.453 7.967 4.935 1.00 74.44 118 ASN A O 1
ATOM 976 N N . MET A 1 119 ? 11.035 6.279 6.343 1.00 69.50 119 MET A N 1
ATOM 977 C CA . MET A 1 119 ? 11.004 5.224 5.319 1.00 69.50 119 MET A CA 1
ATOM 978 C C . MET A 1 119 ? 9.988 5.518 4.201 1.00 69.50 119 MET A C 1
ATOM 980 O O . MET A 1 119 ? 10.156 5.061 3.069 1.00 69.50 119 MET A O 1
ATOM 984 N N . MET A 1 120 ? 8.944 6.285 4.515 1.00 76.25 120 MET A N 1
ATOM 985 C CA . MET A 1 120 ? 7.857 6.597 3.602 1.00 76.25 120 MET A CA 1
ATOM 986 C C . MET A 1 120 ? 8.056 7.927 2.863 1.00 76.25 120 MET A C 1
ATOM 988 O O . MET A 1 120 ? 7.235 8.248 2.017 1.00 76.25 120 MET A O 1
ATOM 992 N N . GLU A 1 121 ? 9.139 8.681 3.090 1.00 78.12 121 GLU A N 1
ATOM 993 C CA . GLU A 1 121 ? 9.329 10.046 2.554 1.00 78.12 121 GLU A CA 1
ATOM 994 C C . GLU A 1 121 ? 9.183 10.152 1.024 1.00 78.12 121 GLU A C 1
ATOM 996 O O . GLU A 1 121 ? 8.706 11.155 0.487 1.00 78.12 121 GLU A O 1
ATOM 1001 N N . LYS A 1 122 ? 9.592 9.108 0.297 1.00 79.50 122 LYS A N 1
ATOM 1002 C CA . LYS A 1 122 ? 9.507 9.058 -1.171 1.00 79.50 122 LYS A CA 1
ATOM 1003 C C . LYS A 1 122 ? 8.122 8.654 -1.689 1.00 79.50 122 LYS A C 1
ATOM 1005 O O . LYS A 1 122 ? 7.889 8.742 -2.896 1.00 79.50 122 LYS A O 1
ATOM 1010 N N . PHE A 1 123 ? 7.224 8.211 -0.814 1.00 83.31 123 PHE A N 1
ATOM 1011 C CA . PHE A 1 123 ? 5.842 7.916 -1.158 1.00 83.31 123 PHE A CA 1
ATOM 1012 C C . PHE A 1 123 ? 5.006 9.193 -1.183 1.00 83.31 123 PHE A C 1
ATOM 1014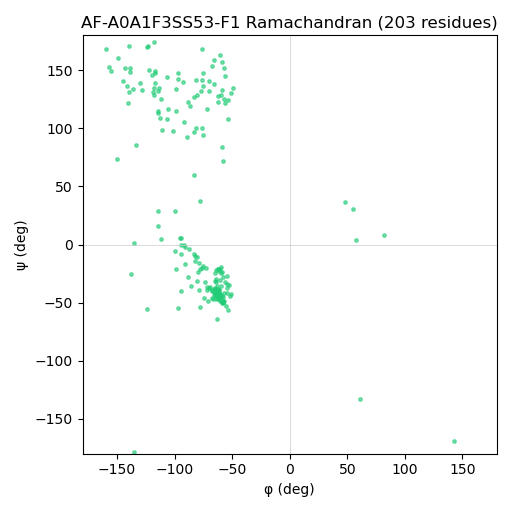 O O . PHE A 1 123 ? 5.143 10.079 -0.341 1.00 83.31 123 PHE A O 1
ATOM 1021 N N . LYS A 1 124 ? 4.092 9.262 -2.146 1.00 90.75 124 LYS A N 1
ATOM 1022 C CA . LYS A 1 124 ? 3.113 10.337 -2.278 1.00 90.75 124 LYS A CA 1
ATOM 1023 C C . LYS A 1 124 ? 1.722 9.783 -1.996 1.00 90.75 124 LYS A C 1
ATOM 1025 O O . LYS A 1 124 ? 1.339 8.808 -2.640 1.00 90.75 124 LYS A O 1
ATOM 1030 N N . PRO A 1 125 ? 0.960 10.359 -1.058 1.00 94.44 125 PRO A N 1
ATOM 1031 C CA . PRO A 1 125 ? -0.445 10.015 -0.898 1.00 94.44 125 PRO A CA 1
ATOM 1032 C C . PRO A 1 125 ? -1.228 10.292 -2.196 1.00 94.44 125 PRO A C 1
ATOM 1034 O O . PRO A 1 125 ? -1.084 11.359 -2.787 1.00 94.44 125 PRO A O 1
ATOM 1037 N N . VAL A 1 126 ? -2.049 9.332 -2.626 1.00 95.62 126 VAL A N 1
ATOM 1038 C CA . VAL A 1 126 ? -2.918 9.412 -3.816 1.00 95.62 126 VAL A CA 1
ATOM 1039 C C . VAL A 1 126 ? -4.332 9.813 -3.410 1.00 95.62 126 VAL A C 1
ATOM 1041 O O . VAL A 1 126 ? -4.900 10.782 -3.912 1.00 95.62 126 VAL A O 1
ATOM 1044 N N . TYR A 1 127 ? -4.905 9.053 -2.480 1.00 97.50 127 TYR A N 1
ATOM 1045 C CA . TYR A 1 127 ? -6.206 9.327 -1.891 1.00 97.50 127 TYR A CA 1
ATOM 1046 C C . TYR A 1 127 ? -6.263 8.828 -0.455 1.00 97.50 127 TYR A C 1
ATOM 1048 O O . TYR A 1 127 ? -5.500 7.943 -0.052 1.00 97.50 127 TYR A O 1
ATOM 1056 N N . LEU A 1 128 ? -7.222 9.375 0.285 1.00 97.75 128 LEU A N 1
ATOM 1057 C CA . LEU A 1 128 ? -7.560 8.956 1.630 1.00 97.75 128 LEU A CA 1
ATOM 1058 C C . LEU A 1 128 ? -9.084 8.985 1.812 1.00 97.75 128 LEU A C 1
ATOM 1060 O O . LEU A 1 128 ? -9.717 10.021 1.629 1.00 97.75 128 LEU A O 1
ATOM 1064 N N . PHE A 1 129 ? -9.669 7.844 2.163 1.00 96.56 129 PHE A N 1
ATOM 1065 C CA . PHE A 1 129 ? -11.093 7.655 2.455 1.00 96.56 129 PHE A CA 1
ATOM 1066 C C . PHE A 1 129 ? -11.267 7.058 3.864 1.00 96.56 129 PHE A C 1
ATOM 1068 O O . PHE A 1 129 ? -10.283 6.614 4.451 1.00 96.56 129 PHE A O 1
ATOM 1075 N N . PRO A 1 130 ? -12.496 6.985 4.420 1.00 94.25 130 PRO A N 1
ATOM 1076 C CA . PRO A 1 130 ? -12.716 6.539 5.802 1.00 94.25 130 PRO A CA 1
ATOM 1077 C C . PRO A 1 130 ? -12.236 5.121 6.148 1.00 94.25 130 PRO A C 1
ATOM 1079 O O . PRO A 1 130 ? -12.103 4.798 7.323 1.00 94.25 130 PRO A O 1
ATOM 1082 N N . ASN A 1 131 ? -12.019 4.255 5.157 1.00 95.19 131 ASN A N 1
ATOM 1083 C CA . ASN A 1 131 ? -11.623 2.860 5.364 1.00 95.19 131 ASN A CA 1
ATOM 1084 C C . ASN A 1 131 ? -10.491 2.388 4.440 1.00 95.19 131 ASN A C 1
ATOM 1086 O O . ASN A 1 131 ? -10.132 1.213 4.490 1.00 95.19 131 ASN A O 1
ATOM 1090 N N . GLU A 1 132 ? -9.953 3.254 3.582 1.00 97.25 132 GLU A N 1
ATOM 1091 C CA . GLU A 1 132 ? -8.829 2.913 2.716 1.00 97.25 132 GLU A CA 1
ATOM 1092 C C . GLU A 1 132 ? -8.042 4.142 2.262 1.00 97.25 132 GLU A C 1
ATOM 1094 O O . GLU A 1 132 ? -8.567 5.249 2.147 1.00 97.25 132 GLU A O 1
ATOM 1099 N N . GLY A 1 133 ? -6.765 3.940 1.971 1.00 97.75 133 GLY A N 1
ATOM 1100 C CA . GLY A 1 133 ? -5.852 4.986 1.545 1.00 97.75 133 GLY A CA 1
ATOM 1101 C C . GLY A 1 133 ? -4.718 4.389 0.737 1.00 97.75 133 GLY A C 1
ATOM 1102 O O . GLY A 1 133 ? -4.321 3.241 0.949 1.00 97.75 133 GLY A O 1
ATOM 1103 N N . VAL A 1 134 ? -4.206 5.166 -0.210 1.00 97.81 134 VAL A N 1
ATOM 1104 C CA . VAL A 1 134 ? -3.166 4.707 -1.132 1.00 97.81 134 VAL A CA 1
ATOM 1105 C C . VAL A 1 134 ? -2.040 5.707 -1.171 1.00 97.81 134 VAL A C 1
ATOM 1107 O O . VAL A 1 134 ? -2.262 6.915 -1.234 1.00 97.81 134 VAL A O 1
ATOM 1110 N N . LEU A 1 135 ? -0.827 5.177 -1.185 1.00 94.00 135 LEU A N 1
ATOM 1111 C CA . LEU A 1 135 ? 0.368 5.915 -1.522 1.00 94.00 135 LEU A CA 1
ATOM 1112 C C . LEU A 1 135 ? 1.003 5.327 -2.773 1.00 94.00 135 LEU A C 1
ATOM 1114 O O . LEU A 1 135 ? 0.974 4.118 -2.986 1.00 94.00 135 LEU A O 1
ATOM 1118 N N . GLU A 1 136 ? 1.626 6.174 -3.573 1.00 93.19 136 GLU A N 1
ATOM 1119 C CA . GLU A 1 136 ? 2.378 5.779 -4.754 1.00 93.19 136 GLU A CA 1
ATOM 1120 C C . GLU A 1 136 ? 3.852 6.142 -4.607 1.00 93.19 136 GLU A C 1
ATOM 1122 O O . GLU A 1 136 ? 4.223 7.129 -3.971 1.00 93.19 136 GLU A O 1
ATOM 1127 N N . ILE A 1 137 ? 4.709 5.343 -5.226 1.00 85.38 137 ILE A N 1
ATOM 1128 C CA . ILE A 1 137 ? 6.119 5.654 -5.413 1.00 85.38 137 ILE A CA 1
ATOM 1129 C C . ILE A 1 137 ? 6.524 5.223 -6.816 1.00 85.38 137 ILE A C 1
ATOM 1131 O O . ILE A 1 137 ? 6.275 4.098 -7.244 1.00 85.38 137 ILE A O 1
ATOM 1135 N N . SER A 1 138 ? 7.188 6.120 -7.533 1.00 84.44 138 SER A N 1
ATOM 1136 C CA . SER A 1 138 ? 7.728 5.842 -8.859 1.00 84.44 138 SER A CA 1
ATOM 1137 C C . SER A 1 138 ? 9.239 5.996 -8.820 1.00 84.44 138 SER A C 1
ATOM 1139 O O . SER A 1 138 ? 9.763 7.003 -8.349 1.00 84.44 138 SER A O 1
ATOM 1141 N N . ASN A 1 139 ? 9.947 4.979 -9.295 1.00 76.44 139 ASN A N 1
ATOM 1142 C CA . ASN A 1 139 ? 11.380 5.032 -9.546 1.00 76.44 139 ASN A CA 1
ATOM 1143 C C . ASN A 1 139 ? 11.689 4.393 -10.906 1.00 76.44 139 ASN A C 1
ATOM 1145 O O . ASN A 1 139 ? 10.790 3.965 -11.639 1.00 76.44 139 ASN A O 1
ATOM 1149 N N . ARG A 1 140 ? 12.974 4.336 -11.259 1.00 74.19 140 ARG A 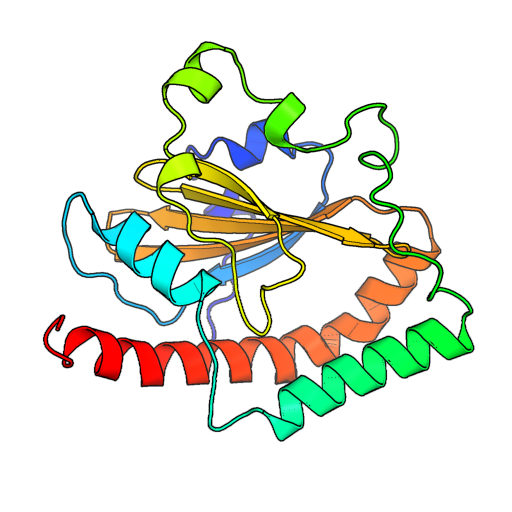N 1
ATOM 1150 C CA . ARG A 1 140 ? 13.432 3.803 -12.550 1.00 74.19 140 ARG A CA 1
ATOM 1151 C C . ARG A 1 140 ? 13.146 2.310 -12.726 1.00 74.19 140 ARG A C 1
ATOM 1153 O O . ARG A 1 140 ? 12.992 1.866 -13.859 1.00 74.19 140 ARG A O 1
ATOM 1160 N N . THR A 1 141 ? 13.003 1.559 -11.636 1.00 74.44 141 THR A N 1
ATOM 1161 C CA . THR A 1 141 ? 12.757 0.113 -11.664 1.00 74.44 141 THR A CA 1
ATOM 1162 C C . THR A 1 141 ? 11.273 -0.226 -11.582 1.00 74.44 141 THR A C 1
ATOM 1164 O O . THR A 1 141 ? 10.830 -1.134 -12.276 1.00 74.44 141 THR A O 1
ATOM 1167 N N . VAL A 1 142 ? 10.486 0.473 -10.759 1.00 80.75 142 VAL A N 1
ATOM 1168 C CA . VAL A 1 142 ? 9.070 0.151 -10.513 1.00 80.75 142 VAL A CA 1
ATOM 1169 C C . VAL A 1 142 ? 8.210 1.399 -10.358 1.00 80.75 142 VAL A C 1
ATOM 1171 O O . VAL A 1 142 ? 8.676 2.432 -9.873 1.00 80.75 142 VAL A O 1
ATOM 1174 N N . TYR A 1 143 ? 6.931 1.272 -10.707 1.00 90.00 143 TYR A N 1
ATOM 1175 C CA . TYR A 1 143 ? 5.875 2.111 -10.149 1.00 90.00 143 TYR A CA 1
ATOM 1176 C C . TYR A 1 143 ? 5.097 1.247 -9.158 1.00 90.00 143 TYR A C 1
ATOM 1178 O O . TYR A 1 143 ?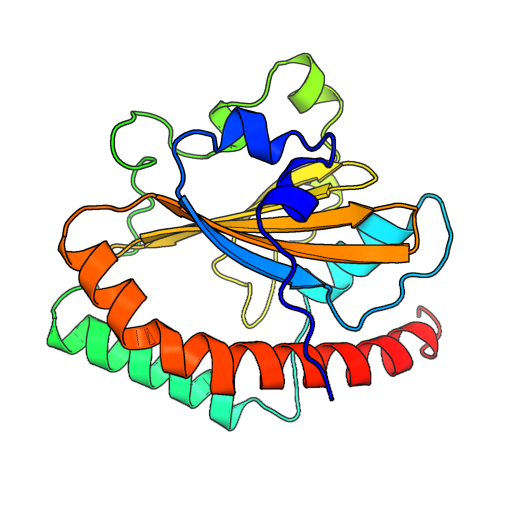 4.535 0.224 -9.546 1.00 90.00 143 TYR A O 1
ATOM 1186 N N . ALA A 1 144 ? 5.118 1.609 -7.881 1.00 91.06 144 ALA A N 1
ATOM 1187 C CA . ALA A 1 144 ? 4.535 0.818 -6.809 1.00 91.06 144 ALA A CA 1
ATOM 1188 C C . ALA A 1 144 ? 3.434 1.592 -6.090 1.00 91.06 144 ALA A C 1
ATOM 1190 O O . ALA A 1 144 ? 3.539 2.805 -5.909 1.00 91.06 144 ALA A O 1
ATOM 1191 N N . LEU A 1 145 ? 2.411 0.868 -5.648 1.00 95.25 145 LEU A N 1
ATOM 1192 C CA . LEU A 1 145 ? 1.360 1.384 -4.785 1.00 95.25 145 LEU A CA 1
ATOM 1193 C C . LEU A 1 145 ? 1.398 0.641 -3.462 1.00 95.25 145 LEU A C 1
ATOM 1195 O O . LEU A 1 145 ? 1.553 -0.581 -3.422 1.00 95.25 145 LEU A O 1
ATOM 1199 N N . LEU A 1 146 ? 1.210 1.393 -2.393 1.00 94.31 146 LEU A N 1
ATOM 1200 C CA . LEU A 1 146 ? 0.993 0.887 -1.057 1.00 94.31 146 LEU A CA 1
ATOM 1201 C C . LEU A 1 146 ? -0.435 1.243 -0.664 1.00 94.31 146 LEU A C 1
ATOM 1203 O O . LEU A 1 146 ? -0.756 2.411 -0.457 1.00 94.31 146 LEU A O 1
ATOM 1207 N N . HIS A 1 147 ? -1.294 0.235 -0.606 1.00 97.69 147 HIS A N 1
ATOM 1208 C CA . HIS A 1 147 ? -2.675 0.361 -0.165 1.00 97.69 147 HIS A CA 1
ATOM 1209 C C . HIS A 1 147 ? -2.792 -0.073 1.288 1.00 97.69 147 HIS A C 1
ATOM 1211 O O . HIS A 1 147 ? -2.284 -1.127 1.668 1.00 97.69 147 HIS A O 1
ATOM 1217 N N . LEU A 1 148 ? -3.484 0.734 2.078 1.00 96.50 148 LEU A N 1
ATOM 1218 C CA . LEU A 1 148 ? -3.939 0.379 3.411 1.00 96.50 148 LEU A CA 1
ATOM 1219 C C . LEU A 1 148 ? -5.460 0.332 3.390 1.00 96.50 148 LEU A C 1
ATOM 1221 O O . LEU A 1 148 ? -6.098 1.263 2.903 1.00 96.50 148 LEU A O 1
ATOM 1225 N N . GLY A 1 149 ? -6.032 -0.731 3.942 1.00 95.81 149 GLY A N 1
ATOM 1226 C CA . GLY A 1 149 ? -7.476 -0.921 4.023 1.00 95.81 149 GLY A CA 1
ATOM 1227 C C . GLY A 1 149 ? -7.887 -1.433 5.394 1.00 95.81 149 GLY A C 1
ATOM 1228 O O . GLY A 1 149 ? -7.261 -2.354 5.920 1.00 95.81 149 GLY A O 1
ATOM 1229 N N . LEU A 1 150 ? -8.929 -0.848 5.978 1.00 94.69 150 LEU A N 1
ATOM 1230 C CA . LEU A 1 150 ? -9.507 -1.265 7.251 1.00 94.69 150 LEU A CA 1
ATOM 1231 C C . LEU A 1 150 ? -10.846 -1.963 7.015 1.00 94.69 150 LEU A C 1
ATOM 1233 O O . LEU A 1 150 ? -11.856 -1.327 6.715 1.00 94.69 150 LEU A O 1
ATOM 1237 N N . THR A 1 151 ? -10.854 -3.279 7.197 1.00 88.81 151 THR A N 1
ATOM 1238 C CA . THR A 1 151 ? -12.059 -4.112 7.112 1.00 88.81 151 THR A CA 1
ATOM 1239 C C . THR A 1 151 ? -12.692 -4.264 8.492 1.00 88.81 151 THR A C 1
ATOM 1241 O O . THR A 1 151 ? -11.990 -4.446 9.494 1.00 88.81 151 THR A O 1
ATOM 1244 N N . SER A 1 152 ? -14.029 -4.208 8.554 1.00 79.38 152 SER A N 1
ATOM 1245 C CA . SER A 1 152 ? -14.819 -4.421 9.782 1.00 79.38 152 SER A CA 1
ATOM 1246 C C . SER A 1 152 ? -14.299 -3.623 10.991 1.00 79.38 152 SER A C 1
ATOM 1248 O O . SER A 1 152 ? -14.274 -4.132 12.111 1.00 79.38 152 SER A O 1
ATOM 1250 N N . GLN A 1 153 ? -13.813 -2.399 10.742 1.00 74.62 153 GLN A N 1
ATOM 1251 C CA . GLN A 1 153 ? -13.270 -1.440 11.723 1.00 74.62 153 GLN A CA 1
ATOM 1252 C C . GLN A 1 153 ? -12.085 -1.929 12.580 1.00 74.62 153 GLN A C 1
ATOM 1254 O O . GLN A 1 153 ? -11.620 -1.202 13.451 1.00 74.62 153 GLN A O 1
ATOM 1259 N N . THR A 1 154 ? -11.566 -3.136 12.349 1.00 81.25 154 THR A N 1
ATOM 1260 C CA . THR A 1 154 ? -10.594 -3.776 13.257 1.00 81.25 154 THR A CA 1
ATOM 1261 C C . THR A 1 154 ? -9.449 -4.470 12.535 1.00 81.25 154 THR A C 1
ATOM 1263 O O . THR A 1 154 ? -8.365 -4.619 13.100 1.00 81.25 154 THR A O 1
ATOM 1266 N N . LYS A 1 155 ? -9.656 -4.895 11.286 1.00 90.25 155 LYS A N 1
ATOM 1267 C CA . LYS A 1 155 ? -8.667 -5.643 10.515 1.00 90.25 155 LYS A CA 1
ATOM 1268 C C . LYS A 1 155 ? -7.973 -4.712 9.532 1.00 90.25 155 LYS A C 1
ATOM 1270 O O . LYS A 1 155 ? -8.488 -4.452 8.447 1.00 90.25 155 LYS A O 1
ATOM 1275 N N . LEU A 1 156 ? -6.795 -4.231 9.918 1.00 93.38 156 LEU A N 1
ATOM 1276 C CA . LEU A 1 156 ? -5.952 -3.440 9.035 1.00 93.38 156 LEU A CA 1
ATOM 1277 C C . LEU A 1 156 ? -5.176 -4.350 8.084 1.00 93.38 156 LEU A C 1
ATOM 1279 O O . LEU A 1 156 ? -4.505 -5.298 8.497 1.00 93.38 156 LEU A O 1
ATOM 1283 N N . THR A 1 157 ? -5.266 -4.045 6.803 1.00 94.38 157 THR A N 1
ATOM 1284 C CA . THR A 1 157 ? -4.624 -4.787 5.727 1.00 94.38 157 THR A CA 1
ATOM 1285 C C . THR A 1 157 ? -3.717 -3.878 4.921 1.00 94.38 157 THR A C 1
ATOM 1287 O O . THR A 1 157 ? -3.948 -2.675 4.811 1.00 94.38 157 THR A O 1
ATOM 1290 N N . LEU A 1 158 ? -2.675 -4.482 4.372 1.00 94.31 158 LEU A N 1
ATOM 1291 C CA . LEU A 1 158 ? -1.714 -3.869 3.477 1.00 94.31 158 LEU A CA 1
ATOM 1292 C C . LEU A 1 158 ? -1.778 -4.604 2.143 1.00 94.31 158 LEU A C 1
ATOM 1294 O O . LEU A 1 158 ? -1.676 -5.829 2.134 1.00 94.31 158 LEU A O 1
ATOM 1298 N N . GLY A 1 159 ? -1.872 -3.869 1.041 1.00 95.50 159 GLY A N 1
ATOM 1299 C CA . GLY A 1 159 ? -1.642 -4.369 -0.311 1.00 95.50 159 GLY A CA 1
ATOM 1300 C C . GLY A 1 159 ? -0.474 -3.642 -0.964 1.00 95.50 159 GLY A C 1
ATOM 1301 O O . GLY A 1 159 ? -0.386 -2.417 -0.896 1.00 95.50 159 GLY A O 1
ATOM 1302 N N . VAL A 1 160 ? 0.423 -4.383 -1.610 1.00 94.19 160 VAL A N 1
ATOM 1303 C CA . VAL A 1 160 ? 1.512 -3.818 -2.413 1.00 94.19 160 VAL A CA 1
ATOM 1304 C C . VAL A 1 160 ? 1.295 -4.188 -3.866 1.00 94.19 160 VAL A C 1
ATOM 1306 O O . VAL A 1 160 ? 1.353 -5.362 -4.237 1.00 94.19 160 VAL A O 1
ATOM 1309 N N . TYR A 1 161 ? 1.065 -3.169 -4.682 1.00 95.56 161 TYR A N 1
ATOM 1310 C CA . TYR A 1 161 ? 0.864 -3.316 -6.114 1.00 95.56 161 TYR A CA 1
ATOM 1311 C C . TYR A 1 161 ? 2.086 -2.823 -6.869 1.00 95.56 161 TYR A C 1
ATOM 1313 O O . TYR A 1 161 ? 2.683 -1.819 -6.485 1.00 95.56 161 TYR A O 1
ATOM 1321 N N . ILE A 1 162 ? 2.427 -3.482 -7.971 1.00 93.19 162 ILE A N 1
ATOM 1322 C CA . ILE A 1 162 ? 3.506 -3.055 -8.859 1.00 93.19 162 ILE A CA 1
ATOM 1323 C C . ILE A 1 162 ? 2.984 -2.984 -10.284 1.00 93.19 162 ILE A C 1
ATOM 1325 O O . ILE A 1 162 ? 2.366 -3.916 -10.797 1.00 93.19 162 ILE A O 1
ATOM 1329 N N . LYS A 1 163 ? 3.303 -1.881 -10.952 1.00 93.44 163 LYS A N 1
ATOM 1330 C CA . LYS A 1 163 ? 3.274 -1.791 -12.403 1.00 93.44 163 LYS A CA 1
ATOM 1331 C C . LYS A 1 163 ? 4.693 -1.976 -12.922 1.00 93.44 163 LYS A C 1
ATOM 1333 O O . LYS A 1 163 ? 5.588 -1.169 -12.647 1.00 93.44 163 LYS A O 1
ATOM 1338 N N . SER A 1 164 ? 4.893 -3.068 -13.654 1.00 91.00 164 SER A N 1
ATOM 1339 C CA . SER A 1 164 ? 6.188 -3.403 -14.239 1.00 91.00 164 SER A CA 1
ATOM 1340 C C . SER A 1 164 ? 6.599 -2.390 -15.311 1.00 91.00 164 SER A C 1
ATOM 1342 O O . SER A 1 164 ? 5.782 -1.981 -16.135 1.00 91.00 164 SER A O 1
ATOM 1344 N N . ARG A 1 165 ? 7.880 -2.000 -15.315 1.00 87.06 165 ARG A N 1
ATOM 1345 C CA . ARG A 1 165 ? 8.512 -1.227 -16.399 1.00 87.06 165 ARG A CA 1
ATOM 1346 C C . ARG A 1 165 ? 9.152 -2.134 -17.460 1.00 87.06 165 ARG A C 1
ATOM 1348 O O . ARG A 1 165 ? 9.678 -1.627 -18.444 1.00 87.06 165 ARG A O 1
ATOM 1355 N N . GLY A 1 166 ? 9.113 -3.457 -17.273 1.00 87.06 166 GLY A N 1
ATOM 1356 C CA . GLY A 1 166 ? 9.650 -4.455 -18.198 1.00 87.06 166 GLY A CA 1
ATOM 1357 C C . GLY A 1 166 ? 10.284 -5.650 -17.480 1.00 87.06 166 GLY A C 1
ATOM 1358 O O . GLY A 1 166 ? 10.180 -5.795 -16.263 1.00 87.06 166 GLY A O 1
ATOM 1359 N N . ALA A 1 167 ? 10.995 -6.498 -18.228 1.00 86.62 167 ALA A N 1
ATOM 1360 C CA . ALA A 1 167 ? 11.604 -7.727 -17.701 1.00 86.62 167 ALA A CA 1
ATOM 1361 C C . ALA A 1 167 ? 12.552 -7.485 -16.511 1.00 86.62 167 ALA A C 1
ATOM 1363 O O . ALA A 1 167 ? 12.636 -8.300 -15.593 1.00 86.62 167 ALA A O 1
ATOM 1364 N N . LEU A 1 168 ? 13.223 -6.331 -16.495 1.00 81.06 168 LEU A N 1
ATOM 1365 C CA . LEU A 1 168 ? 14.104 -5.922 -15.409 1.00 81.06 168 LEU A CA 1
ATOM 1366 C C . LEU A 1 168 ? 13.368 -5.774 -14.073 1.00 81.06 168 LEU A C 1
ATOM 1368 O O . LEU A 1 168 ? 13.858 -6.239 -13.046 1.00 81.06 168 LEU A O 1
ATOM 1372 N N . THR A 1 169 ? 12.186 -5.153 -14.089 1.00 83.19 169 THR A N 1
ATOM 1373 C CA . THR A 1 169 ? 11.319 -5.037 -12.913 1.00 83.19 169 THR A CA 1
ATOM 1374 C C . THR A 1 169 ? 10.978 -6.419 -12.376 1.00 83.19 169 THR A C 1
ATOM 1376 O O . THR A 1 169 ? 11.131 -6.666 -11.183 1.00 83.19 169 THR A O 1
ATOM 1379 N N . THR A 1 170 ? 10.556 -7.328 -13.255 1.00 86.25 170 THR A N 1
ATOM 1380 C CA . THR A 1 170 ? 10.171 -8.692 -12.882 1.00 86.25 170 THR A CA 1
ATOM 1381 C C . THR A 1 170 ? 11.343 -9.445 -12.259 1.00 86.25 170 THR A C 1
ATOM 1383 O O . THR A 1 170 ? 11.198 -10.022 -11.182 1.00 86.25 170 THR A O 1
ATOM 1386 N N . PHE A 1 171 ? 12.526 -9.384 -12.878 1.00 84.56 171 PHE A N 1
ATOM 1387 C CA . PHE A 1 171 ? 13.735 -10.006 -12.339 1.00 84.56 171 PHE A CA 1
ATOM 1388 C C . PHE A 1 171 ? 14.105 -9.437 -10.963 1.00 84.56 171 PHE A C 1
ATOM 1390 O O . PHE A 1 171 ? 14.301 -10.193 -10.011 1.00 84.56 171 PHE A O 1
ATOM 1397 N N . TYR A 1 172 ? 14.129 -8.107 -10.836 1.00 80.31 172 TYR A N 1
ATOM 1398 C CA . TYR A 1 172 ? 14.419 -7.425 -9.577 1.00 80.31 172 TYR A CA 1
ATOM 1399 C C . TYR A 1 172 ? 13.437 -7.828 -8.469 1.00 80.31 172 TYR A C 1
ATOM 1401 O O . TYR A 1 172 ? 13.865 -8.226 -7.385 1.00 80.31 172 TYR A O 1
ATOM 1409 N N . MET A 1 173 ? 12.129 -7.785 -8.744 1.00 85.56 173 MET A N 1
ATOM 1410 C CA . MET A 1 173 ? 11.086 -8.107 -7.766 1.00 85.56 173 MET A CA 1
ATOM 1411 C C . MET A 1 173 ? 11.145 -9.563 -7.294 1.00 85.56 173 MET A C 1
ATOM 1413 O O . MET A 1 173 ? 10.893 -9.816 -6.111 1.00 85.56 173 MET A O 1
ATOM 1417 N N . THR A 1 174 ? 11.510 -10.498 -8.180 1.00 88.12 174 THR A N 1
ATOM 1418 C CA . THR A 1 174 ? 11.756 -11.904 -7.830 1.00 88.12 174 THR A CA 1
ATOM 1419 C C . THR A 1 174 ? 12.989 -12.049 -6.942 1.00 88.12 174 THR A C 1
ATOM 1421 O O . THR A 1 174 ? 12.910 -12.711 -5.907 1.00 88.12 174 THR A O 1
ATOM 1424 N N . LEU A 1 175 ? 14.103 -11.394 -7.288 1.00 84.06 175 LEU A N 1
ATOM 1425 C CA . LEU A 1 175 ? 15.359 -11.479 -6.535 1.00 84.06 175 LEU A CA 1
ATOM 1426 C C . LEU A 1 175 ? 15.205 -10.978 -5.093 1.00 84.06 175 LEU A C 1
ATOM 1428 O O . LEU A 1 175 ? 15.692 -11.611 -4.157 1.00 84.06 175 LEU A O 1
ATOM 1432 N N . ILE A 1 176 ? 14.494 -9.863 -4.895 1.00 79.81 176 ILE A N 1
ATOM 1433 C CA . ILE A 1 176 ? 14.307 -9.284 -3.558 1.00 79.81 176 ILE A CA 1
ATOM 1434 C C . ILE A 1 176 ? 13.161 -9.929 -2.767 1.00 79.81 176 ILE A C 1
ATOM 1436 O O . ILE A 1 176 ? 12.993 -9.618 -1.589 1.00 79.81 176 ILE A O 1
ATOM 1440 N N . LYS A 1 177 ? 12.350 -10.806 -3.378 1.00 86.06 177 LYS A N 1
ATOM 1441 C CA . LYS A 1 177 ? 11.203 -11.454 -2.721 1.00 86.06 177 LYS A CA 1
ATOM 1442 C C . LYS A 1 177 ? 11.574 -12.170 -1.412 1.00 86.06 177 LYS A C 1
ATOM 1444 O O . LYS A 1 177 ? 10.978 -11.822 -0.395 1.00 86.06 177 LYS A O 1
ATOM 1449 N N . PRO A 1 178 ? 12.530 -13.122 -1.362 1.00 85.25 178 PRO A N 1
ATOM 1450 C CA . PRO A 1 178 ? 12.851 -13.815 -0.108 1.00 85.25 178 PRO A CA 1
ATOM 1451 C C . PRO A 1 178 ? 13.254 -12.828 0.989 1.00 85.25 178 PRO A C 1
ATOM 1453 O O . PRO A 1 178 ? 12.780 -12.905 2.121 1.00 85.25 178 PRO A O 1
ATOM 1456 N N . PHE A 1 179 ? 14.045 -11.827 0.617 1.00 79.06 179 PHE A N 1
ATOM 1457 C CA . PHE A 1 179 ? 14.485 -10.783 1.520 1.00 79.06 179 PHE A CA 1
ATOM 1458 C C . PHE A 1 179 ? 13.310 -9.946 2.070 1.00 79.06 179 PHE A C 1
ATOM 1460 O O . PHE A 1 179 ? 13.181 -9.736 3.280 1.00 79.06 179 PHE A O 1
ATOM 1467 N N . ARG A 1 180 ? 12.392 -9.530 1.190 1.00 83.00 180 ARG A N 1
ATOM 1468 C CA . ARG A 1 180 ? 11.194 -8.763 1.550 1.00 83.00 180 ARG A CA 1
ATOM 1469 C C . ARG A 1 180 ? 10.288 -9.530 2.519 1.00 83.00 180 ARG A C 1
ATOM 1471 O O . ARG A 1 180 ? 9.825 -8.959 3.502 1.00 83.00 180 ARG A O 1
ATOM 1478 N N . HIS A 1 181 ? 10.086 -10.826 2.288 1.00 85.50 181 HIS A N 1
ATOM 1479 C CA . HIS A 1 181 ? 9.186 -11.650 3.100 1.00 85.50 181 HIS A CA 1
ATOM 1480 C C . HIS A 1 181 ? 9.800 -12.124 4.420 1.00 85.50 181 HIS A C 1
ATOM 1482 O O . HIS A 1 181 ? 9.065 -12.312 5.387 1.00 85.50 181 HIS A O 1
ATOM 1488 N N . TRP A 1 182 ? 11.114 -12.355 4.477 1.00 84.50 182 TRP A N 1
ATOM 1489 C CA . TRP A 1 182 ? 11.759 -12.924 5.668 1.00 84.50 182 TRP A CA 1
ATOM 1490 C C . TRP A 1 182 ? 12.413 -11.889 6.570 1.00 84.50 182 TRP A C 1
ATOM 1492 O O . TRP A 1 182 ? 12.598 -12.161 7.754 1.00 84.50 182 TRP A O 1
ATOM 1502 N N . VAL A 1 183 ? 12.726 -10.705 6.042 1.00 79.69 183 VAL A N 1
ATOM 1503 C CA . VAL A 1 183 ? 13.451 -9.677 6.792 1.00 79.69 183 VAL A CA 1
ATOM 1504 C C . VAL A 1 183 ? 12.670 -8.369 6.836 1.00 79.69 183 VAL A C 1
ATOM 1506 O O . VAL A 1 183 ? 12.345 -7.912 7.929 1.00 79.69 183 VAL A O 1
ATOM 1509 N N . VAL A 1 184 ? 12.293 -7.798 5.683 1.00 78.56 184 VAL A N 1
ATOM 1510 C CA . VAL A 1 184 ? 11.634 -6.473 5.640 1.00 78.56 184 VAL A CA 1
ATOM 1511 C C . VAL A 1 184 ? 10.291 -6.487 6.355 1.00 78.56 184 VAL A C 1
ATOM 1513 O O . VAL A 1 184 ? 10.135 -5.802 7.361 1.00 78.56 184 VAL A O 1
ATOM 1516 N N . TYR A 1 185 ? 9.323 -7.260 5.851 1.00 82.44 185 TYR A N 1
ATOM 1517 C CA . TYR A 1 185 ? 7.974 -7.262 6.414 1.00 82.44 185 TYR A CA 1
ATOM 1518 C C . TYR A 1 185 ? 7.962 -7.697 7.882 1.00 82.44 185 TYR A C 1
ATOM 1520 O O . TYR A 1 185 ? 7.367 -6.986 8.689 1.00 82.44 185 TYR A O 1
ATOM 1528 N N . PRO A 1 186 ? 8.651 -8.780 8.297 1.00 84.62 186 PRO A N 1
ATOM 1529 C CA . PRO A 1 186 ? 8.646 -9.180 9.700 1.00 84.62 186 PRO A CA 1
ATOM 1530 C C . PRO A 1 186 ? 9.259 -8.140 10.638 1.00 84.62 186 PRO A C 1
ATOM 1532 O O . PRO A 1 186 ? 8.762 -7.970 11.750 1.00 84.62 186 PRO A O 1
ATOM 1535 N N . THR A 1 187 ? 10.330 -7.451 10.239 1.00 81.50 187 THR A N 1
ATOM 1536 C CA . THR A 1 187 ? 10.910 -6.384 11.067 1.00 81.50 187 THR A CA 1
ATOM 1537 C C . THR A 1 187 ? 9.993 -5.169 11.104 1.00 81.50 187 THR A C 1
ATOM 1539 O O . THR A 1 187 ? 9.631 -4.725 12.189 1.00 81.50 187 THR A O 1
ATOM 1542 N N . TRP A 1 188 ? 9.515 -4.708 9.948 1.00 80.88 188 TRP A N 1
ATOM 1543 C CA . TRP A 1 188 ? 8.620 -3.555 9.867 1.00 80.88 188 TRP A CA 1
ATOM 1544 C C . TRP A 1 188 ? 7.339 -3.759 10.682 1.00 80.88 188 TRP A C 1
ATOM 1546 O O . TRP A 1 188 ? 6.968 -2.904 11.480 1.00 80.88 188 TRP A O 1
ATOM 1556 N N . PHE A 1 189 ? 6.711 -4.931 10.568 1.00 86.19 189 PHE A N 1
ATOM 1557 C CA . PHE A 1 189 ? 5.483 -5.254 11.291 1.00 86.19 189 PHE A CA 1
ATOM 1558 C C . PHE A 1 189 ? 5.699 -5.416 12.800 1.00 86.19 189 PHE A C 1
ATOM 1560 O O . PHE A 1 189 ? 4.839 -5.004 13.575 1.00 86.19 189 PHE A O 1
ATOM 1567 N N . ARG A 1 190 ? 6.835 -5.981 13.238 1.00 83.81 190 ARG A N 1
ATOM 1568 C CA . ARG A 1 190 ? 7.184 -6.044 14.670 1.00 83.81 190 ARG A CA 1
ATOM 1569 C C . ARG A 1 190 ? 7.373 -4.649 15.251 1.00 83.81 190 ARG A C 1
ATOM 1571 O O . ARG A 1 190 ? 6.815 -4.353 16.304 1.00 83.81 190 ARG A O 1
ATOM 1578 N N . ALA A 1 191 ? 8.114 -3.799 14.546 1.00 82.25 191 ALA A N 1
ATOM 1579 C CA . ALA A 1 191 ? 8.363 -2.436 14.980 1.00 82.25 191 ALA A CA 1
ATOM 1580 C C . ALA A 1 191 ? 7.058 -1.627 15.041 1.00 82.25 191 ALA A C 1
ATOM 1582 O O . ALA A 1 191 ? 6.806 -0.941 16.030 1.00 82.25 191 ALA A O 1
ATOM 1583 N N . MET A 1 192 ? 6.189 -1.767 14.037 1.00 84.81 192 MET A N 1
ATOM 1584 C CA . MET A 1 192 ? 4.853 -1.171 14.037 1.00 84.81 192 MET A CA 1
ATOM 1585 C C . MET A 1 192 ? 4.015 -1.606 15.238 1.00 84.81 192 MET A C 1
ATOM 1587 O O . MET A 1 192 ? 3.439 -0.754 15.906 1.00 84.81 192 MET A O 1
ATOM 1591 N N . GLN A 1 193 ? 3.956 -2.911 15.523 1.00 86.88 193 GLN A N 1
ATOM 1592 C CA . GLN A 1 193 ? 3.179 -3.437 16.645 1.00 86.88 193 GLN A CA 1
ATOM 1593 C C . GLN A 1 193 ? 3.649 -2.838 17.977 1.00 86.88 193 GLN A C 1
ATOM 1595 O O . GLN A 1 193 ? 2.830 -2.324 18.733 1.00 86.88 193 GLN A O 1
ATOM 1600 N N . ALA A 1 194 ? 4.961 -2.852 18.230 1.00 83.75 194 ALA A N 1
ATOM 1601 C CA . ALA A 1 194 ? 5.531 -2.326 19.468 1.00 83.75 194 ALA A CA 1
ATOM 1602 C C . ALA A 1 194 ? 5.264 -0.820 19.639 1.00 83.75 194 ALA A C 1
ATOM 1604 O O . ALA A 1 194 ? 4.892 -0.363 20.715 1.00 83.75 194 ALA A O 1
ATOM 1605 N N . ASN A 1 195 ? 5.414 -0.033 18.570 1.00 85.38 195 ASN A N 1
ATOM 1606 C CA . ASN A 1 195 ? 5.247 1.419 18.647 1.00 85.38 195 ASN A CA 1
ATOM 1607 C C . ASN A 1 195 ? 3.781 1.866 18.635 1.00 85.38 195 ASN A C 1
ATOM 1609 O O . ASN A 1 195 ? 3.480 2.943 19.143 1.00 85.38 195 ASN A O 1
ATOM 1613 N N . TRP A 1 196 ? 2.865 1.059 18.096 1.00 87.62 196 TRP A N 1
ATOM 1614 C CA . TRP A 1 196 ? 1.436 1.357 18.151 1.00 87.62 196 TRP A CA 1
ATOM 1615 C C . TRP A 1 196 ? 0.917 1.353 19.592 1.00 87.62 196 TRP A C 1
ATOM 1617 O O . TRP A 1 196 ? 0.183 2.254 19.987 1.00 87.62 196 TRP A O 1
ATOM 1627 N N . GLU A 1 197 ? 1.349 0.389 20.409 1.00 80.31 197 GLU A N 1
ATOM 1628 C CA . GLU A 1 197 ? 0.990 0.338 21.832 1.00 80.31 197 GLU A CA 1
ATOM 1629 C C . GLU A 1 197 ? 1.492 1.582 22.584 1.00 80.31 197 GLU A C 1
ATOM 1631 O O . GLU A 1 197 ? 0.763 2.160 23.389 1.00 80.31 197 GLU A O 1
ATOM 1636 N N . HIS A 1 198 ? 2.698 2.064 22.272 1.00 80.88 198 HIS A N 1
ATOM 1637 C CA . HIS A 1 198 ? 3.212 3.324 22.819 1.00 80.88 198 HIS A CA 1
ATOM 1638 C C . HIS A 1 198 ? 2.441 4.556 22.325 1.00 80.88 198 HIS A C 1
ATOM 1640 O O . HIS A 1 198 ? 2.167 5.455 23.121 1.00 80.88 198 HIS A O 1
ATOM 1646 N N . HIS A 1 199 ? 2.067 4.593 21.043 1.00 81.06 199 HIS A N 1
ATOM 1647 C CA . HIS A 1 199 ? 1.274 5.677 20.459 1.00 81.06 199 HIS A CA 1
ATOM 1648 C C . HIS A 1 199 ? -0.099 5.806 21.129 1.00 81.06 199 HIS A C 1
ATOM 1650 O O . HIS A 1 199 ? -0.512 6.911 21.465 1.00 81.06 199 HIS A O 1
ATOM 1656 N N . LEU A 1 200 ? -0.774 4.685 21.404 1.00 78.50 200 LEU A N 1
ATOM 1657 C CA . LEU A 1 200 ? -2.064 4.688 22.101 1.00 78.50 200 LEU A CA 1
ATOM 1658 C C . LEU A 1 200 ? -1.975 5.196 23.549 1.00 78.50 200 LEU A C 1
ATOM 1660 O O . LEU A 1 200 ? -2.946 5.768 24.046 1.00 78.50 200 LEU A O 1
ATOM 1664 N N . ASN A 1 201 ? -0.835 4.971 24.210 1.00 69.94 201 ASN A N 1
ATOM 1665 C CA . ASN A 1 201 ? -0.613 5.289 25.624 1.00 69.94 201 ASN A CA 1
ATOM 1666 C C . ASN A 1 201 ? 0.047 6.656 25.859 1.00 69.94 201 ASN A C 1
ATOM 1668 O O . ASN A 1 201 ? 0.161 7.090 27.004 1.00 69.94 201 ASN A O 1
ATOM 1672 N N . SER A 1 202 ? 0.491 7.334 24.800 1.00 62.00 202 SER A N 1
ATOM 1673 C CA . SER A 1 202 ? 1.030 8.689 24.899 1.00 62.00 202 SER A CA 1
ATOM 1674 C C . SER A 1 202 ? -0.132 9.685 24.803 1.00 62.00 202 SER A C 1
ATOM 1676 O O . SER A 1 202 ? -0.831 9.677 23.788 1.00 62.00 202 SER A O 1
ATOM 1678 N N . PRO A 1 203 ? -0.387 10.529 25.821 1.00 41.94 203 PRO A N 1
ATOM 1679 C CA . PRO A 1 203 ? -1.377 11.589 25.697 1.00 41.94 203 PRO A CA 1
ATOM 1680 C C . PRO A 1 203 ? -0.956 12.501 24.543 1.00 41.94 203 PRO A C 1
ATOM 1682 O O . PRO A 1 203 ? 0.196 12.930 24.473 1.00 41.94 203 PRO A O 1
ATOM 1685 N N . SER A 1 204 ? -1.881 12.752 23.620 1.00 43.16 204 SER A N 1
ATOM 1686 C CA . SER A 1 204 ? -1.734 13.789 22.604 1.00 43.16 204 SER A CA 1
ATOM 1687 C C . SER A 1 204 ? -1.429 15.107 23.318 1.00 43.16 204 SER A C 1
ATOM 1689 O O . SER A 1 204 ? -2.300 15.620 24.023 1.00 43.16 204 SER A O 1
ATOM 1691 N N . LEU A 1 205 ? -0.182 15.573 23.201 1.00 31.70 205 LEU A N 1
ATOM 1692 C CA . LEU A 1 205 ? 0.235 16.915 23.610 1.00 31.70 205 LEU A CA 1
ATOM 1693 C C . LEU A 1 205 ? -0.518 17.975 22.804 1.00 31.70 205 LEU A C 1
ATOM 1695 O O . LEU A 1 205 ? -0.721 17.744 21.588 1.00 31.70 205 LEU A O 1
#

pLDDT: mean 82.51, std 14.96, range [31.7, 97.81]

Sequence (205 aa):
MIKKMLLPEDYRKENWKIHRIASDFELHDCWILPIKPRVSPESFYEVFEFITNFYPAQDSSLIDALFKIRFTVGALMKWDGPDSWGTIPGTSEKSLADRLTPEEKNANQIQRAKRPTNMMEKFKPVYLFPNEGVLEISNRTVYALLHLGLTSQTKLTLGVYIKSRGALTTFYMTLIKPFRHWVVYPTWFRAMQANWEHHLNSPSL